Protein AF-A0A943AUV7-F1 (afdb_monomer_lite)

Secondary structure (DSSP, 8-state):
--BTTTTB-SEE----SSEESS-TT---EEEEEE-SS---HHHHHHHHHHHT---SEEE-TT--EEE-S-TTSEES-SSS-SSSSSHHHHEEEEEE-BS-SSS--B-HHHHHHHHHHHHHHHHHTT--S--BTTTEEEGGGTSSS-TTGGGGTTTHHHHHHHHHHHHHHHTTSPPPPPP-PPPPPPPP-PPP-SSPPPBP-S--B-EEEEEEETTS-BPPPEES--SSS-SSBS-TT--EEEEEEEESSSEEEEEEEETTTEEPPPB----TT-HHHH-EE-TTS-EEEEEEEEEPPTTSPP-EEEEEEEESS--SPPPPEETTSSSSSS-SSEEBTTB-EEEEEEEEESSB--

pLDDT: mean 91.79, std 11.75, range [41.22, 98.94]

Radius of gyration: 22.23 Å; chains: 1; bounding box: 57×41×66 Å

Sequence (354 aa):
MADFANVQPDEYKLLGRNFSAGRPFGIKGVTIHHMAGDLNAGQCNGIWGANGCSAHYSVDRNGHIVQHVNDTDRAYACGDGIGTGRGNDTTISIEHANSGSNPWTVHEKAIESGAHLVAALCLYYGLGRPEWCKNVFPHRYWSATACPGELAGSQRDHYMQRAQAWYDAMKGGKAPAPSTAAKPAAAKPSQAASGGFTKASGKRIPVHYSLHLKGGGWLDEVTDFGAGDNGFAGYPCRQHDLLCARVDRGTLKYQVHTIEDGWLDYVSKGDRNDTVNGCAGIAGHTIDGVRMYYVTPGGEEYKQAWYRSQTTARAGWLDTVCDDGSTYGGDDYAGFYGEPLDRLQVCVTDGNPY

Foldseek 3Di:
DADLQQLRFLEEDALVDLWAAFQPLEAQAAEEWEPLAQDDPVVQSVVCVVPSFDAQWEQGLQRHIYGHHDPRIFTRHLVQDPPPSDDRRHHHYYYFHFPDNVQGHGHPSSLLNVLLSRLSCCVVRVNDADAEPRRYYYSCVRPPDCTPGCCQAQCVVVSSVSNRQSNCVSVVDPRDDDDDGGDGDDADPKPPKPDDWDEFPPDFFWKKKEFQFQVHGIDDIATFADDDDPSWHFAALTFTFKMFMATPDFWKWKEFQFLPPGTDDIATQRDPVCRPRGIHGDRNTTTFKMAMFTGDDPPDDDKWKKKWFDFSRDHDTHDIDTHQCPPIPIHRIHGDRPTGTGIMGIIITDIHHD

Structure (mmCIF, N/CA/C/O backbone):
data_AF-A0A943AUV7-F1
#
_entry.id   AF-A0A943AUV7-F1
#
loop_
_atom_site.group_PDB
_atom_site.id
_atom_site.type_symbol
_atom_site.label_atom_id
_atom_site.label_alt_id
_atom_site.label_comp_id
_atom_site.label_asym_id
_atom_site.label_entity_id
_atom_site.label_seq_id
_atom_site.pdbx_PDB_ins_code
_atom_site.Cartn_x
_atom_site.Cartn_y
_atom_site.Cartn_z
_atom_site.occupancy
_atom_site.B_iso_or_equiv
_atom_site.auth_seq_id
_atom_site.auth_comp_id
_atom_site.auth_asym_id
_atom_site.auth_atom_id
_atom_site.pdbx_PDB_model_num
ATOM 1 N N . MET A 1 1 ? -8.140 14.122 27.784 1.00 75.06 1 MET A N 1
ATOM 2 C CA . MET A 1 1 ? -6.874 13.497 27.370 1.00 75.06 1 MET A CA 1
ATOM 3 C C . MET A 1 1 ? -7.155 12.015 27.285 1.00 75.06 1 MET A C 1
ATOM 5 O O . MET A 1 1 ? -7.698 11.493 28.253 1.00 75.06 1 MET A O 1
ATOM 9 N N . ALA A 1 2 ? -6.870 11.398 26.143 1.00 85.44 2 ALA A N 1
ATOM 10 C CA . ALA A 1 2 ? -7.108 9.985 25.901 1.00 85.44 2 ALA A CA 1
ATOM 11 C C . ALA A 1 2 ? -6.433 9.118 26.975 1.00 85.44 2 ALA A C 1
ATOM 13 O O . ALA A 1 2 ? -5.312 9.401 27.407 1.00 85.44 2 ALA A O 1
ATOM 14 N N . ASP A 1 3 ? -7.122 8.059 27.389 1.00 93.88 3 ASP A N 1
ATOM 15 C CA . ASP A 1 3 ? -6.575 7.028 28.265 1.00 93.88 3 ASP A CA 1
ATOM 16 C C . ASP A 1 3 ? -6.211 5.813 27.415 1.00 93.88 3 ASP A C 1
ATOM 18 O O . ASP A 1 3 ? -7.042 4.957 27.109 1.00 93.88 3 ASP A O 1
ATOM 22 N N . PHE A 1 4 ? -4.941 5.748 27.024 1.00 95.38 4 PHE A N 1
ATOM 23 C CA . PHE A 1 4 ? -4.421 4.679 26.179 1.00 95.38 4 PHE A CA 1
ATOM 24 C C . PHE A 1 4 ? -4.406 3.313 26.874 1.00 95.38 4 PHE A C 1
ATOM 26 O O . PHE A 1 4 ? -4.491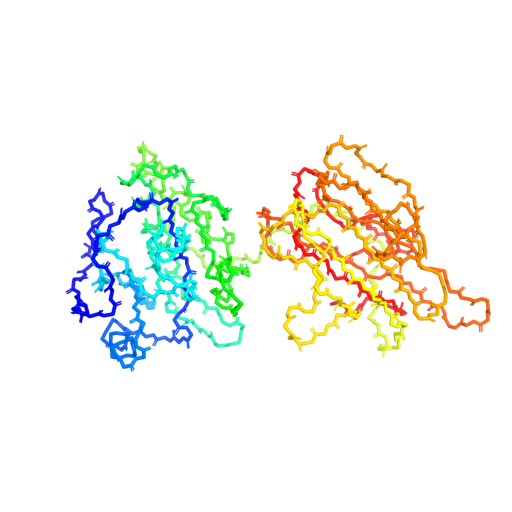 2.298 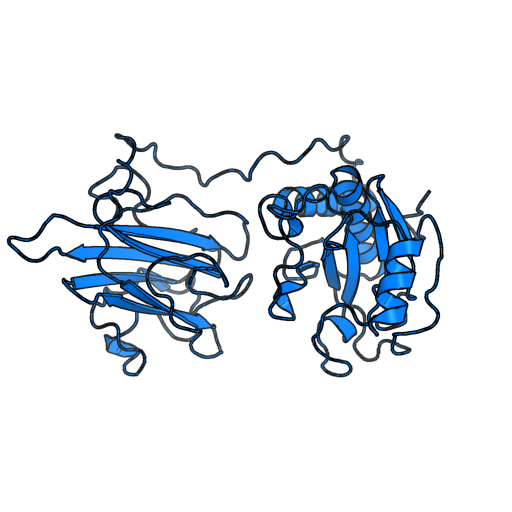26.190 1.00 95.38 4 PHE A O 1
ATOM 33 N N . ALA A 1 5 ? -4.344 3.245 28.209 1.00 91.38 5 ALA A N 1
ATOM 34 C CA . ALA A 1 5 ? -4.354 1.960 28.912 1.00 91.38 5 ALA A CA 1
ATOM 35 C C . ALA A 1 5 ? -5.717 1.257 28.792 1.00 91.38 5 ALA A C 1
ATOM 37 O O . ALA A 1 5 ? -5.777 0.030 28.741 1.00 91.38 5 ALA A O 1
ATOM 38 N N . ASN A 1 6 ? -6.792 2.043 28.697 1.00 93.69 6 ASN A N 1
ATOM 39 C CA . ASN A 1 6 ? -8.170 1.559 28.595 1.00 93.69 6 ASN A CA 1
ATOM 40 C C . ASN A 1 6 ? -8.832 1.891 27.246 1.00 93.69 6 ASN A C 1
ATOM 42 O O . ASN A 1 6 ? -10.052 1.776 27.119 1.00 93.69 6 ASN A O 1
ATOM 46 N N . VAL A 1 7 ? -8.041 2.330 26.258 1.00 96.38 7 VAL A N 1
ATOM 47 C CA . VAL A 1 7 ? -8.489 2.726 24.909 1.00 96.38 7 VAL A CA 1
ATOM 48 C C . VAL A 1 7 ? -9.676 3.706 24.953 1.00 96.38 7 VAL A C 1
ATOM 50 O O . VAL A 1 7 ? -10.650 3.584 24.211 1.00 96.38 7 VAL A O 1
ATOM 53 N N . GLN A 1 8 ? -9.619 4.694 25.849 1.00 97.56 8 GLN A N 1
ATOM 54 C CA . GLN A 1 8 ? -10.624 5.757 25.902 1.00 97.56 8 GLN A CA 1
ATOM 55 C C . GLN A 1 8 ? -10.155 6.946 25.049 1.00 97.56 8 GLN A C 1
ATOM 57 O O . GLN A 1 8 ? -9.033 7.425 25.252 1.00 97.56 8 GLN A O 1
ATOM 62 N N . PRO A 1 9 ? -10.981 7.442 24.109 1.00 98.19 9 PRO A N 1
ATOM 63 C CA . PRO A 1 9 ? -10.673 8.624 23.313 1.00 98.19 9 PRO A CA 1
ATOM 64 C C . PRO A 1 9 ? -10.686 9.890 24.183 1.00 98.19 9 PRO A C 1
ATOM 66 O O . PRO A 1 9 ? -11.111 9.880 25.339 1.00 98.19 9 PRO A O 1
ATOM 69 N N . ASP A 1 10 ? -10.267 11.017 23.613 1.00 98.38 10 ASP A N 1
ATOM 70 C CA . ASP A 1 10 ? -10.462 12.315 24.256 1.00 98.38 10 ASP A CA 1
ATOM 71 C C . ASP A 1 10 ? -11.939 12.731 24.303 1.00 98.38 10 ASP A C 1
ATOM 73 O O . ASP A 1 10 ? -12.365 13.381 25.259 1.00 98.38 10 ASP A O 1
ATOM 77 N N . GLU A 1 11 ? -12.705 12.373 23.271 1.00 98.50 11 GLU A N 1
ATOM 78 C CA . GLU A 1 11 ? -14.137 12.645 23.147 1.00 98.50 11 GLU A CA 1
ATOM 79 C C . GLU A 1 11 ? -14.864 11.422 22.567 1.00 98.50 11 GLU A C 1
ATOM 81 O O . GLU A 1 11 ? -14.385 10.751 21.648 1.00 98.50 11 GLU A O 1
ATOM 86 N N . TYR A 1 12 ? -16.073 11.174 23.065 1.00 98.38 12 TYR A N 1
ATOM 87 C CA . TYR A 1 12 ? -17.045 10.308 22.410 1.00 98.38 12 TYR A CA 1
ATOM 88 C C . TYR A 1 12 ? -18.003 11.159 21.585 1.00 98.38 12 TYR A C 1
ATOM 90 O O . TYR A 1 12 ? -18.742 11.978 22.131 1.00 98.38 12 TYR A O 1
ATOM 98 N N . LYS A 1 13 ? -18.033 10.931 20.273 1.00 98.31 13 LYS A N 1
ATOM 99 C CA . LYS A 1 13 ? -18.941 11.609 19.346 1.00 98.31 13 LYS A CA 1
ATOM 100 C C . LYS A 1 13 ? -19.601 10.592 18.425 1.00 98.31 13 LYS A C 1
ATOM 102 O O . LYS A 1 13 ? -19.450 10.641 17.208 1.00 98.31 13 LYS A O 1
ATOM 107 N N . LEU A 1 14 ? -20.313 9.641 19.026 1.00 98.25 14 LEU A N 1
ATOM 108 C CA . LEU A 1 14 ? -20.892 8.513 18.301 1.00 98.25 14 LEU A CA 1
ATOM 109 C C . LEU A 1 14 ? -21.814 8.982 17.166 1.00 98.25 14 LEU A C 1
ATOM 111 O O . LEU A 1 14 ? -22.736 9.769 17.383 1.00 98.25 14 LEU A O 1
ATOM 115 N N . LEU A 1 15 ? -21.577 8.469 15.957 1.00 97.31 15 LEU A N 1
ATOM 116 C CA . LEU A 1 15 ? -22.329 8.823 14.751 1.00 97.31 15 LEU A CA 1
ATOM 117 C C . LEU A 1 15 ? -23.778 8.310 14.806 1.00 97.31 15 LEU A C 1
ATOM 119 O O . LEU A 1 15 ? -24.667 8.897 14.190 1.00 97.31 15 LEU A O 1
ATOM 123 N N . GLY A 1 16 ? -24.017 7.202 15.517 1.00 97.00 16 GLY A N 1
ATOM 124 C CA . GLY A 1 16 ? -25.342 6.597 15.706 1.00 97.00 16 GLY A CA 1
ATOM 125 C C . GLY A 1 16 ? -25.947 5.939 14.456 1.00 97.00 16 GLY A C 1
ATOM 126 O O . GLY A 1 16 ? -27.085 5.483 14.498 1.00 97.00 16 GLY A O 1
ATOM 127 N N . ARG A 1 17 ? -25.205 5.880 13.344 1.00 97.56 17 ARG A N 1
ATOM 128 C CA . ARG A 1 17 ? -25.602 5.280 12.057 1.00 97.56 17 ARG A CA 1
ATOM 129 C C . ARG A 1 17 ? -24.372 4.859 11.251 1.00 97.56 17 ARG A C 1
ATOM 131 O O . ARG A 1 17 ? -23.250 5.161 11.645 1.00 97.56 17 ARG A O 1
ATOM 138 N N . ASN A 1 18 ? -24.599 4.223 10.100 1.00 97.88 18 ASN A N 1
ATOM 139 C CA . ASN A 1 18 ? -23.563 3.785 9.155 1.00 97.88 18 ASN A CA 1
ATOM 140 C C . ASN A 1 18 ? -22.554 2.808 9.774 1.00 97.88 18 ASN A C 1
ATOM 142 O O . ASN A 1 18 ? -21.353 2.921 9.561 1.00 97.88 18 ASN A O 1
ATOM 146 N N . PHE A 1 19 ? -23.048 1.852 10.555 1.00 98.50 19 PHE A N 1
ATOM 147 C CA . PHE A 1 19 ? -22.272 0.736 11.085 1.00 98.50 19 PHE A CA 1
ATOM 148 C C . PHE A 1 19 ? -23.150 -0.517 11.132 1.00 98.50 19 PHE A C 1
ATOM 150 O O . PHE A 1 19 ? -24.381 -0.429 11.113 1.00 98.50 19 PHE A O 1
ATOM 157 N N . SER A 1 20 ? -22.515 -1.683 11.208 1.00 98.44 20 SER A N 1
ATOM 158 C CA . SER A 1 20 ? -23.179 -2.957 11.484 1.00 98.44 20 SER A CA 1
ATOM 159 C C . SER A 1 20 ? -22.860 -3.402 12.903 1.00 98.44 20 SER A C 1
ATOM 161 O O . SER A 1 20 ? -21.690 -3.469 13.275 1.00 98.44 20 SER A O 1
ATOM 163 N N . ALA A 1 21 ? -23.890 -3.730 13.683 1.00 98.12 21 ALA A N 1
ATOM 164 C CA . ALA A 1 21 ? -23.708 -4.131 15.072 1.00 98.12 21 ALA A CA 1
ATOM 165 C C . ALA A 1 21 ? -22.921 -5.450 15.196 1.00 98.12 21 ALA A C 1
ATOM 167 O O . ALA A 1 21 ? -23.115 -6.386 14.405 1.00 98.12 21 ALA A O 1
ATOM 168 N N . GLY A 1 22 ? -22.057 -5.520 16.209 1.00 97.50 22 GLY A N 1
ATOM 169 C CA . GLY A 1 22 ? -21.296 -6.714 16.573 1.00 97.50 22 GLY A CA 1
ATOM 170 C C . GLY A 1 22 ? -20.121 -7.054 15.646 1.00 97.50 22 GLY A C 1
ATOM 171 O O . GLY A 1 22 ? -20.030 -6.603 14.501 1.00 97.50 22 GLY A O 1
ATOM 172 N N . ARG A 1 23 ? -19.240 -7.939 16.134 1.00 96.38 23 ARG A N 1
ATOM 173 C CA . ARG A 1 23 ? -18.045 -8.438 15.429 1.00 96.38 23 ARG A CA 1
ATOM 174 C C . ARG A 1 23 ? -18.002 -9.965 15.333 1.00 96.38 23 ARG A C 1
ATOM 176 O O . ARG A 1 23 ? -17.234 -10.601 16.053 1.00 96.38 23 ARG A O 1
ATOM 183 N N . PRO A 1 24 ? -18.762 -10.576 14.409 1.00 95.94 24 PRO A N 1
ATOM 184 C CA . PRO A 1 24 ? -18.755 -12.031 14.235 1.00 95.94 24 PRO A CA 1
ATOM 185 C C . PRO A 1 24 ? -17.389 -12.597 13.805 1.00 95.94 24 PRO A C 1
ATOM 187 O O . PRO A 1 24 ? -17.137 -13.782 13.990 1.00 95.94 24 PRO A O 1
ATOM 190 N N . PHE A 1 25 ? -16.491 -11.761 13.269 1.00 96.50 25 PHE A N 1
ATOM 191 C CA . PHE A 1 25 ? -15.145 -12.159 12.839 1.00 96.50 25 PHE A CA 1
ATOM 192 C C . PHE A 1 25 ? -14.031 -11.757 13.822 1.00 96.50 25 PHE A C 1
ATOM 194 O O . PHE A 1 25 ? -12.862 -12.045 13.555 1.00 96.50 25 PHE A O 1
ATOM 201 N N . GLY A 1 26 ? -14.379 -11.113 14.945 1.00 97.50 26 GLY A N 1
ATOM 202 C CA . GLY A 1 26 ? -13.426 -10.567 15.918 1.00 97.50 26 GLY A CA 1
ATOM 203 C C . GLY A 1 26 ? -12.612 -9.372 15.401 1.00 97.50 26 GLY A C 1
ATOM 204 O O . GLY A 1 26 ? -12.712 -8.982 14.240 1.00 97.50 26 GLY A O 1
ATOM 205 N N . ILE A 1 27 ? -11.796 -8.782 16.279 1.00 98.50 27 ILE A N 1
ATOM 206 C CA . ILE A 1 27 ? -10.809 -7.753 15.917 1.00 98.50 27 ILE A CA 1
ATOM 207 C C . ILE A 1 27 ? -9.475 -8.457 15.667 1.00 98.50 27 ILE A C 1
ATOM 209 O O . ILE A 1 27 ? -8.987 -9.189 16.522 1.00 98.50 27 ILE A O 1
ATOM 213 N N . LYS A 1 28 ? -8.897 -8.249 14.485 1.00 98.25 28 LYS A N 1
ATOM 214 C CA . LYS A 1 28 ? -7.634 -8.854 14.032 1.00 98.25 28 LYS A CA 1
ATOM 215 C C . LYS A 1 28 ? -6.566 -7.819 13.680 1.00 98.25 28 LYS A C 1
ATOM 217 O O . LYS A 1 28 ? -5.436 -8.191 13.383 1.00 98.25 28 LYS A O 1
ATOM 222 N N . GLY A 1 29 ? -6.911 -6.534 13.676 1.00 98.56 29 GLY A N 1
ATOM 223 C CA . GLY A 1 29 ? -5.989 -5.481 13.276 1.00 98.56 29 GLY A CA 1
ATOM 224 C C . GLY A 1 29 ? -6.588 -4.084 13.338 1.00 98.56 29 GLY A C 1
ATOM 225 O O . GLY A 1 29 ? -7.735 -3.883 13.741 1.00 98.56 29 GLY A O 1
ATOM 226 N N . VAL A 1 30 ? -5.801 -3.124 12.873 1.00 98.94 30 VAL A N 1
ATOM 227 C CA . VAL A 1 30 ? -6.181 -1.721 12.722 1.00 98.94 30 VAL A CA 1
ATOM 228 C C . VAL A 1 30 ? -5.990 -1.318 11.261 1.00 98.94 30 VAL A C 1
ATOM 230 O O . VAL A 1 30 ? -4.961 -1.642 10.673 1.00 98.94 30 VAL A O 1
ATOM 233 N N . THR A 1 31 ? -6.956 -0.619 10.667 1.00 98.88 31 THR A N 1
ATOM 234 C CA . THR A 1 31 ? -6.811 -0.007 9.342 1.00 98.88 31 THR A CA 1
ATOM 235 C C . THR A 1 31 ? -6.545 1.488 9.483 1.00 98.88 31 THR A C 1
ATOM 237 O O . THR A 1 31 ? -7.272 2.209 10.168 1.00 98.88 31 THR A O 1
ATOM 240 N N . ILE A 1 32 ? -5.484 1.949 8.826 1.00 98.69 32 ILE A N 1
ATOM 241 C CA . ILE A 1 32 ? -5.037 3.338 8.822 1.00 98.69 32 ILE A CA 1
ATOM 242 C C . ILE A 1 32 ? -5.595 4.047 7.596 1.00 98.69 32 ILE A C 1
ATOM 244 O O . ILE A 1 32 ? -5.409 3.590 6.462 1.00 98.69 32 ILE A O 1
ATOM 248 N N . HIS A 1 33 ? -6.232 5.187 7.849 1.00 98.81 33 HIS A N 1
ATOM 249 C CA . HIS A 1 33 ? -6.811 6.077 6.857 1.00 98.81 33 HIS A CA 1
ATOM 250 C C . HIS A 1 33 ? -6.267 7.504 7.016 1.00 98.81 33 HIS A C 1
ATOM 252 O O . HIS A 1 33 ? -5.875 7.923 8.111 1.00 98.81 33 HIS A O 1
ATOM 258 N N . HIS A 1 34 ? -6.255 8.253 5.914 1.00 97.94 34 HIS A N 1
ATOM 259 C CA . HIS A 1 34 ? -6.177 9.713 5.942 1.00 97.94 34 HIS A CA 1
ATOM 260 C C . HIS A 1 34 ? -7.554 10.293 5.606 1.00 97.94 34 HIS A C 1
ATOM 262 O O . HIS A 1 34 ? -8.294 9.707 4.822 1.00 97.94 34 HIS A O 1
ATOM 268 N N . MET A 1 35 ? -7.865 11.476 6.125 1.00 97.00 35 MET A N 1
ATOM 269 C CA . MET A 1 35 ? -9.190 12.080 5.949 1.00 97.00 35 MET A CA 1
ATOM 270 C C . MET A 1 35 ? -9.429 12.681 4.551 1.00 97.00 35 MET A C 1
ATOM 272 O O . MET A 1 35 ? -10.506 13.219 4.299 1.00 97.00 35 MET A O 1
ATOM 276 N N . ALA A 1 36 ? -8.423 12.666 3.667 1.00 95.62 36 ALA A N 1
ATOM 277 C CA . ALA A 1 36 ? -8.377 13.455 2.431 1.00 95.62 36 ALA A CA 1
ATOM 278 C C . ALA A 1 36 ? -8.651 14.958 2.669 1.00 95.62 36 ALA A C 1
ATOM 280 O O . ALA A 1 36 ? -9.233 15.656 1.838 1.00 95.62 36 ALA A O 1
ATOM 281 N N . GLY A 1 37 ? -8.218 15.465 3.825 1.00 96.62 37 GLY A N 1
ATOM 282 C CA . GLY A 1 37 ? -8.475 16.822 4.293 1.00 96.62 37 GLY A CA 1
ATOM 283 C C . GLY A 1 37 ? -8.028 17.031 5.738 1.00 96.62 37 GLY A C 1
ATOM 284 O O . GLY A 1 37 ? -7.615 16.099 6.423 1.00 96.62 37 GLY A O 1
ATOM 285 N N . ASP A 1 38 ? -8.105 18.273 6.201 1.00 98.12 38 ASP A N 1
ATOM 286 C CA . ASP A 1 38 ? -7.819 18.658 7.583 1.00 98.12 38 ASP A CA 1
ATOM 287 C C . ASP A 1 38 ? -9.140 18.900 8.319 1.00 98.12 38 ASP A C 1
ATOM 289 O O . ASP A 1 38 ? -9.701 19.998 8.275 1.00 98.12 38 ASP A O 1
ATOM 293 N N . LEU A 1 39 ? -9.694 17.833 8.897 1.00 97.94 39 LEU A N 1
ATOM 294 C CA . LEU A 1 39 ? -11.043 17.819 9.452 1.00 97.94 39 LEU A CA 1
ATOM 295 C C . LEU A 1 39 ? -11.024 17.586 10.963 1.00 97.94 39 LEU A C 1
ATOM 297 O O . LEU A 1 39 ? -10.198 16.844 11.494 1.00 97.94 39 LEU A O 1
ATOM 301 N N . ASN A 1 40 ? -11.992 18.187 11.651 1.00 97.00 40 ASN A N 1
ATOM 302 C CA . ASN A 1 40 ? -12.337 17.816 13.020 1.00 97.00 40 ASN A CA 1
ATOM 303 C C . ASN A 1 40 ? -13.451 16.755 13.057 1.00 97.00 40 ASN A C 1
ATOM 305 O O . ASN A 1 40 ? -14.138 16.491 12.069 1.00 97.00 40 ASN A O 1
ATOM 309 N N . ALA A 1 41 ? -13.689 16.201 14.246 1.00 97.75 41 ALA A N 1
ATOM 310 C CA . ALA A 1 41 ? -14.680 15.155 14.488 1.00 97.75 41 ALA A CA 1
ATOM 311 C C . ALA A 1 41 ? -16.110 15.493 14.022 1.00 97.75 41 ALA A C 1
ATOM 313 O O . ALA A 1 41 ? -16.822 14.626 13.517 1.00 97.75 41 ALA A O 1
ATOM 314 N N . GLY A 1 42 ? -16.550 16.747 14.177 1.00 98.38 42 GLY A N 1
ATOM 315 C CA . GLY A 1 42 ? -17.877 17.176 13.728 1.00 98.38 42 GLY A CA 1
ATOM 316 C C . GLY A 1 42 ? -18.006 17.165 12.205 1.00 98.38 42 GLY A C 1
ATOM 317 O O . GLY A 1 42 ? -19.017 16.705 11.675 1.00 98.38 42 GLY A O 1
ATOM 318 N N . GLN A 1 43 ? -16.965 17.618 11.502 1.00 98.50 43 GLN A N 1
ATOM 319 C CA . GLN A 1 43 ? -16.908 17.584 10.040 1.00 98.50 43 GLN A CA 1
ATOM 320 C C . GLN A 1 43 ? -16.872 16.144 9.517 1.00 98.50 43 GLN A C 1
ATOM 322 O O . GLN A 1 43 ? -17.631 15.823 8.601 1.00 98.50 43 GLN A O 1
ATOM 327 N N . CYS A 1 44 ? -16.076 15.268 10.142 1.00 98.38 44 CYS A N 1
ATOM 328 C CA . CYS A 1 44 ? -16.049 13.841 9.818 1.00 98.38 44 CYS A CA 1
ATOM 329 C C . CYS A 1 44 ? -17.446 13.211 9.928 1.00 98.38 44 CYS A C 1
ATOM 331 O O . CYS A 1 44 ? -17.942 12.652 8.953 1.00 98.38 44 CYS A O 1
ATOM 333 N N . ASN A 1 45 ? -18.139 13.387 11.060 1.00 98.50 45 ASN A N 1
ATOM 334 C CA . ASN A 1 45 ? -19.493 12.851 11.242 1.00 98.50 45 ASN A CA 1
ATOM 335 C C . ASN A 1 45 ? -20.516 13.402 10.243 1.00 98.50 45 ASN A C 1
ATOM 337 O O . ASN A 1 45 ? -21.400 12.663 9.803 1.00 98.50 45 ASN A O 1
ATOM 341 N N . GLY A 1 46 ? -20.407 14.679 9.869 1.00 98.44 46 GLY A N 1
ATOM 342 C CA . GLY A 1 46 ? -21.250 15.273 8.833 1.00 98.44 46 GLY A CA 1
ATOM 343 C C . GLY A 1 46 ? -21.071 14.583 7.478 1.00 98.44 46 GLY A C 1
ATOM 344 O O . GLY A 1 46 ? -22.052 14.156 6.868 1.00 98.44 46 GLY A O 1
ATOM 345 N N . ILE A 1 47 ? -19.819 14.418 7.039 1.00 98.12 47 ILE A N 1
ATOM 346 C CA . ILE A 1 47 ? -19.474 13.784 5.758 1.00 98.12 47 ILE A CA 1
ATOM 347 C C . ILE A 1 47 ? -19.859 12.303 5.765 1.00 98.12 47 ILE A C 1
ATOM 349 O O . ILE A 1 47 ? -20.554 11.839 4.861 1.00 98.12 47 ILE A O 1
ATOM 353 N N . TRP A 1 48 ? -19.456 11.557 6.790 1.00 98.38 48 TRP A N 1
ATOM 354 C CA . TRP A 1 48 ? -19.755 10.132 6.919 1.00 98.38 48 TRP A CA 1
ATOM 355 C C . TRP A 1 48 ? -21.252 9.867 6.980 1.00 98.38 48 TRP A C 1
ATOM 357 O O . TRP A 1 48 ? -21.760 9.034 6.230 1.00 98.38 48 TRP A O 1
ATOM 367 N N . GLY A 1 49 ? -21.976 10.644 7.790 1.00 98.00 49 GLY A N 1
ATOM 368 C CA . GLY A 1 49 ? -23.427 10.576 7.898 1.00 98.00 49 GLY A CA 1
ATOM 369 C C . GLY A 1 49 ? -24.149 10.760 6.562 1.00 98.00 49 GLY A C 1
ATOM 370 O O . GLY A 1 49 ? -25.147 10.081 6.330 1.00 98.00 49 GLY A O 1
ATOM 371 N N . ALA A 1 50 ? -23.642 11.637 5.690 1.00 97.75 50 ALA A N 1
ATOM 372 C CA . ALA A 1 50 ? -24.228 11.922 4.380 1.00 97.75 50 ALA A CA 1
ATOM 373 C C . ALA A 1 50 ? -23.878 10.887 3.294 1.00 97.75 50 ALA A C 1
ATOM 375 O O . ALA A 1 50 ? -24.649 10.724 2.354 1.00 97.75 50 ALA A O 1
ATOM 376 N N . ASN A 1 51 ? -22.745 10.189 3.417 1.00 96.75 51 ASN A N 1
ATOM 377 C CA . ASN A 1 51 ? -22.216 9.313 2.362 1.00 96.75 51 ASN A CA 1
ATOM 378 C C . ASN A 1 51 ? -22.352 7.811 2.660 1.00 96.75 51 ASN A C 1
ATOM 380 O O . ASN A 1 51 ? -21.872 6.990 1.887 1.00 96.75 51 ASN A O 1
ATOM 384 N N . GLY A 1 52 ? -22.992 7.434 3.771 1.00 97.19 52 GLY A N 1
ATOM 385 C CA . GLY A 1 52 ? -23.133 6.022 4.148 1.00 97.19 52 GLY A CA 1
ATOM 386 C C . GLY A 1 52 ? -21.823 5.375 4.610 1.00 97.19 52 GLY A C 1
ATOM 387 O O . GLY A 1 52 ? -21.718 4.153 4.612 1.00 97.19 52 GLY A O 1
ATOM 388 N N . CYS A 1 53 ? -20.840 6.180 5.018 1.00 97.50 53 CYS A N 1
ATOM 389 C CA . CYS A 1 53 ? -19.546 5.724 5.529 1.00 97.50 53 CYS A CA 1
ATOM 390 C C . CYS A 1 53 ? -19.446 5.964 7.040 1.00 97.50 53 CYS A C 1
ATOM 392 O O . CYS A 1 53 ? -20.304 6.631 7.626 1.00 97.50 53 CYS A O 1
ATOM 394 N N . SER A 1 54 ? -18.393 5.441 7.665 1.00 98.69 54 SER A N 1
ATOM 395 C CA . SER A 1 54 ? -17.985 5.755 9.041 1.00 98.69 54 SER A CA 1
ATOM 396 C C . SER A 1 54 ? -16.560 5.262 9.307 1.00 98.69 54 SER A C 1
ATOM 398 O O . SER A 1 54 ? -16.031 4.461 8.542 1.00 98.69 54 SER A O 1
ATOM 400 N N . ALA A 1 55 ? -15.959 5.690 10.416 1.00 98.75 55 ALA A N 1
ATOM 401 C CA . ALA A 1 55 ? -14.750 5.097 10.986 1.00 98.75 55 ALA A CA 1
ATOM 402 C C . ALA A 1 55 ? -14.917 4.942 12.503 1.00 98.75 55 ALA A C 1
ATOM 404 O O . ALA A 1 55 ? -15.839 5.507 13.092 1.00 98.75 55 ALA A O 1
ATOM 405 N N . HIS A 1 56 ? -14.033 4.179 13.145 1.00 98.88 56 HIS A N 1
ATOM 406 C CA . HIS A 1 56 ? -14.092 4.001 14.597 1.00 98.88 56 HIS A CA 1
ATOM 407 C C . HIS A 1 56 ? -13.531 5.231 15.299 1.00 98.88 56 HIS A C 1
ATOM 409 O O . HIS A 1 56 ? -14.178 5.769 16.193 1.00 98.88 56 HIS A O 1
ATOM 415 N N . TYR A 1 57 ? -12.385 5.729 14.829 1.00 98.94 57 TYR A N 1
ATOM 416 C CA . TYR A 1 57 ? -11.702 6.878 15.411 1.00 98.94 57 TYR A CA 1
ATOM 417 C C . TYR A 1 57 ? -11.305 7.914 14.360 1.00 98.94 57 TYR A C 1
ATOM 419 O O . TYR A 1 57 ? -11.007 7.577 13.214 1.00 98.94 57 TYR A O 1
ATOM 427 N N . SER A 1 58 ? -11.233 9.176 14.778 1.00 98.88 58 SER A N 1
ATOM 428 C CA . SER A 1 58 ? -10.572 10.259 14.045 1.00 98.88 58 SER A CA 1
ATOM 429 C C . SER A 1 58 ? -9.490 10.903 14.905 1.00 98.88 58 SER A C 1
ATOM 431 O O . SER A 1 58 ? -9.717 11.101 16.098 1.00 98.88 58 SER A O 1
ATOM 433 N N . VAL A 1 59 ? -8.383 11.313 14.291 1.00 98.81 59 VAL A N 1
ATOM 434 C CA . VAL A 1 59 ? -7.304 12.075 14.923 1.00 98.81 59 VAL A CA 1
ATOM 435 C C . VAL A 1 59 ? -7.120 13.396 14.185 1.00 98.81 59 VAL A C 1
ATOM 437 O O . VAL A 1 59 ? -6.714 13.413 13.019 1.00 98.81 59 VAL A O 1
ATOM 440 N N . ASP A 1 60 ? -7.437 14.504 14.853 1.00 98.62 60 ASP A N 1
ATOM 441 C CA . ASP A 1 60 ? -7.327 15.834 14.251 1.00 98.62 60 ASP A CA 1
ATOM 442 C C . ASP A 1 60 ? -5.866 16.321 14.158 1.00 98.62 60 ASP A C 1
ATOM 444 O O . ASP A 1 60 ? -4.926 15.690 14.654 1.00 98.62 60 ASP A O 1
ATOM 448 N N . ARG A 1 61 ? -5.655 17.496 13.554 1.00 97.94 61 ARG A N 1
ATOM 449 C CA . ARG A 1 61 ? -4.319 18.094 13.386 1.00 97.94 61 ARG A CA 1
ATOM 450 C C . ARG A 1 61 ? -3.542 18.357 14.673 1.00 97.94 61 ARG A C 1
ATOM 452 O O . ARG A 1 61 ? -2.326 18.550 14.625 1.00 97.94 61 ARG A O 1
ATOM 459 N N . ASN A 1 62 ? -4.233 18.421 15.806 1.00 97.62 62 ASN A N 1
ATOM 460 C CA . ASN A 1 62 ? -3.654 18.640 17.122 1.00 97.62 62 ASN A CA 1
ATOM 461 C C . ASN A 1 62 ? -3.399 17.332 17.874 1.00 97.62 62 ASN A C 1
ATOM 463 O O . ASN A 1 62 ? -2.816 17.387 18.955 1.00 97.62 62 ASN A O 1
ATOM 467 N N . GLY A 1 63 ? -3.770 16.186 17.296 1.00 97.75 63 GLY A N 1
ATOM 468 C CA . GLY A 1 63 ? -3.676 14.883 17.942 1.00 97.75 63 GLY A CA 1
ATOM 469 C C . GLY A 1 63 ? -4.898 14.526 18.786 1.00 97.75 63 GLY A C 1
ATOM 470 O O . GLY A 1 63 ? -4.828 13.578 19.557 1.00 97.75 63 GLY A O 1
ATOM 471 N N . HIS A 1 64 ? -6.004 15.267 18.674 1.00 98.56 64 HIS A N 1
ATOM 472 C CA . HIS A 1 64 ? -7.215 14.992 19.442 1.00 98.56 64 HIS A CA 1
ATOM 473 C C . HIS A 1 64 ? -7.936 13.762 18.885 1.00 98.56 64 HIS A C 1
ATOM 475 O O . HIS A 1 64 ? -8.309 13.741 17.708 1.00 98.56 64 HIS A O 1
ATOM 481 N N . ILE A 1 65 ? -8.119 12.744 19.727 1.00 98.88 65 ILE A N 1
ATOM 482 C CA . ILE A 1 65 ? -8.695 11.450 19.358 1.00 98.88 65 ILE A CA 1
ATOM 483 C C . ILE A 1 65 ? -10.181 11.437 19.706 1.00 98.88 65 ILE A C 1
ATOM 485 O O . ILE A 1 65 ? -10.553 11.590 20.867 1.00 98.88 65 ILE A O 1
ATOM 489 N N . VAL A 1 66 ? -11.036 11.169 18.722 1.00 98.88 66 VAL A N 1
ATOM 490 C CA . VAL A 1 66 ? -12.490 11.067 18.922 1.00 98.88 66 VAL A CA 1
ATOM 491 C C . VAL A 1 66 ? -13.004 9.730 18.412 1.00 98.88 66 VAL A C 1
ATOM 493 O O . VAL A 1 66 ? -12.643 9.335 17.304 1.00 98.88 66 VAL A O 1
ATOM 496 N N . GLN A 1 67 ? -13.849 9.052 19.194 1.00 98.88 67 GLN A N 1
ATOM 497 C CA . GLN A 1 67 ? -14.515 7.810 18.782 1.00 98.88 67 GLN A CA 1
ATOM 498 C C . GLN A 1 67 ? -15.921 8.084 18.232 1.00 98.88 67 GLN A C 1
ATOM 500 O O . GLN A 1 67 ? -16.703 8.826 18.832 1.00 98.88 67 GLN A O 1
ATOM 505 N N . HIS A 1 68 ? -16.248 7.449 17.105 1.00 98.81 68 HIS A N 1
ATOM 506 C CA . HIS A 1 68 ? -17.482 7.668 16.335 1.00 98.81 68 HIS A CA 1
ATOM 507 C C . HIS A 1 68 ? -18.323 6.404 16.154 1.00 98.81 68 HIS A C 1
ATOM 509 O O . HIS A 1 68 ? -19.546 6.485 16.039 1.00 98.81 68 HIS A O 1
ATOM 515 N N . VAL A 1 69 ? -17.685 5.237 16.156 1.00 98.81 69 VAL A N 1
ATOM 516 C CA . VAL A 1 69 ? -18.330 3.919 16.163 1.00 98.81 69 VAL A CA 1
ATOM 517 C C . VAL A 1 69 ? -17.681 3.109 17.277 1.00 98.81 69 VAL A C 1
ATOM 519 O O . VAL A 1 69 ? -16.463 3.171 17.442 1.00 98.81 69 VAL A O 1
ATOM 522 N N . ASN A 1 70 ? -18.486 2.376 18.049 1.00 98.56 70 ASN A N 1
ATOM 523 C CA . ASN A 1 70 ? -17.955 1.535 19.118 1.00 98.56 70 ASN A CA 1
ATOM 524 C C . ASN A 1 70 ? -17.043 0.459 18.534 1.00 98.56 70 ASN A C 1
ATOM 526 O O . ASN A 1 70 ? -17.352 -0.136 17.502 1.00 98.56 70 ASN A O 1
ATOM 530 N N . ASP A 1 71 ? -15.980 0.122 19.253 1.00 98.50 71 ASP A N 1
ATOM 531 C CA . ASP A 1 71 ? -15.081 -0.959 18.852 1.00 98.50 71 ASP A CA 1
ATOM 532 C C . ASP A 1 71 ? -15.781 -2.315 18.755 1.00 98.50 71 ASP A C 1
ATOM 534 O O . ASP A 1 71 ? -15.311 -3.194 18.045 1.00 98.50 71 ASP A O 1
ATOM 538 N N . THR A 1 72 ? -16.911 -2.509 19.438 1.00 97.69 72 THR A N 1
ATOM 539 C CA . THR A 1 72 ? -17.710 -3.741 19.363 1.00 97.69 72 THR A CA 1
ATOM 540 C C . THR A 1 72 ? -18.499 -3.882 18.065 1.00 97.69 72 THR A C 1
ATOM 542 O O . THR A 1 72 ? -19.033 -4.958 17.799 1.00 97.69 72 THR A O 1
ATOM 545 N N . ASP A 1 73 ? -18.569 -2.822 17.264 1.00 98.62 73 ASP A N 1
ATOM 546 C CA . ASP A 1 73 ? -19.320 -2.749 16.020 1.00 98.62 73 ASP A CA 1
ATOM 547 C C . ASP A 1 73 ? -18.374 -2.645 14.815 1.00 98.62 73 ASP A C 1
ATOM 549 O O . ASP A 1 73 ? -17.162 -2.471 14.955 1.00 98.62 73 ASP A O 1
ATOM 553 N N . ARG A 1 74 ? -18.922 -2.799 13.609 1.00 98.44 74 ARG A N 1
ATOM 554 C CA . ARG A 1 74 ? -18.182 -2.719 12.343 1.00 98.44 74 ARG A CA 1
ATOM 555 C C . ARG A 1 74 ? -18.506 -1.415 11.624 1.00 98.44 74 ARG A C 1
ATOM 557 O O . ARG A 1 74 ? -19.611 -1.264 11.094 1.00 98.44 74 ARG A O 1
ATOM 564 N N . ALA A 1 75 ? -17.550 -0.488 11.604 1.00 98.62 75 ALA A N 1
ATOM 565 C CA . ALA A 1 75 ? -17.614 0.725 10.785 1.00 98.62 75 ALA A CA 1
ATOM 566 C C . ALA A 1 75 ? -17.523 0.420 9.275 1.00 98.62 75 ALA A C 1
ATOM 568 O O . ALA A 1 75 ? -17.023 -0.627 8.863 1.00 98.62 75 ALA A O 1
ATOM 569 N N . TYR A 1 76 ? -17.991 1.354 8.445 1.00 98.56 76 TYR A N 1
ATOM 570 C CA . TYR A 1 76 ? -18.013 1.264 6.980 1.00 98.56 76 TYR A CA 1
ATOM 571 C C . TYR A 1 76 ? -16.898 2.135 6.388 1.00 98.56 76 TYR A C 1
ATOM 573 O O . TYR A 1 76 ? -17.160 3.187 5.803 1.00 98.56 76 TYR A O 1
ATOM 581 N N . ALA A 1 77 ? -15.651 1.705 6.583 1.00 98.19 77 ALA A N 1
ATOM 582 C CA . ALA A 1 77 ? -14.452 2.501 6.303 1.00 98.19 77 ALA A CA 1
ATOM 583 C C . ALA A 1 77 ? -13.612 1.956 5.136 1.00 98.19 77 ALA A C 1
ATOM 585 O O . ALA A 1 77 ? -12.997 2.714 4.393 1.00 98.19 77 ALA A O 1
ATOM 586 N N . CYS A 1 78 ? -13.565 0.633 4.967 1.00 98.06 78 CYS A N 1
ATOM 587 C CA . CYS A 1 78 ? -12.590 -0.047 4.113 1.00 98.06 78 CYS A CA 1
ATOM 588 C C . CYS A 1 78 ? -13.056 -0.253 2.665 1.00 98.06 78 CYS A C 1
ATOM 590 O O . CYS A 1 78 ? -12.251 -0.645 1.827 1.00 98.06 78 CYS A O 1
ATOM 592 N N . GLY A 1 79 ? -14.326 0.021 2.344 1.00 96.38 79 GLY A N 1
ATOM 593 C CA . GLY A 1 79 ? -14.852 -0.121 0.978 1.00 96.38 79 GLY A CA 1
ATOM 594 C C . GLY A 1 79 ? -14.875 -1.562 0.442 1.00 96.38 79 GLY A C 1
ATOM 595 O O . GLY A 1 79 ? -14.930 -1.760 -0.766 1.00 96.38 79 GLY A O 1
ATOM 596 N N . ASP A 1 80 ? -14.828 -2.567 1.320 1.00 96.19 80 ASP A N 1
ATOM 597 C CA . ASP A 1 80 ? -14.681 -3.990 0.979 1.00 96.19 80 ASP A CA 1
ATOM 598 C C . ASP A 1 80 ? -15.879 -4.865 1.402 1.00 96.19 80 ASP A C 1
ATOM 600 O O . ASP A 1 80 ? -15.775 -6.092 1.492 1.00 96.19 80 ASP A O 1
ATOM 604 N N . GLY A 1 81 ? -17.034 -4.230 1.624 1.00 95.81 81 GLY A N 1
ATOM 605 C CA . GLY A 1 81 ? -18.287 -4.882 2.014 1.00 95.81 81 GLY A CA 1
ATOM 606 C C . GLY A 1 81 ? -18.388 -5.204 3.510 1.00 95.81 81 GLY A C 1
ATOM 607 O O . GLY A 1 81 ? -17.535 -4.820 4.305 1.00 95.81 81 GLY A O 1
ATOM 608 N N . ILE A 1 82 ? -19.473 -5.882 3.895 1.00 96.50 82 ILE A N 1
ATOM 609 C CA . ILE A 1 82 ? -19.742 -6.380 5.256 1.00 96.50 82 ILE A CA 1
ATOM 610 C C . ILE A 1 82 ? -20.068 -7.869 5.164 1.00 96.50 82 ILE A C 1
ATOM 612 O O . ILE A 1 82 ? -20.768 -8.287 4.244 1.00 96.50 82 ILE A O 1
ATOM 616 N N . GLY A 1 83 ? -19.590 -8.670 6.118 1.00 95.69 83 GLY A N 1
ATOM 617 C CA . GLY A 1 83 ? -19.753 -10.126 6.093 1.00 95.69 83 GLY A CA 1
ATOM 618 C C . GLY A 1 83 ? -18.733 -10.855 5.213 1.00 95.69 83 GLY A C 1
ATOM 619 O O . GLY A 1 83 ? -18.892 -12.047 4.967 1.00 95.69 83 GLY A O 1
ATOM 620 N N . THR A 1 84 ? -17.696 -10.163 4.741 1.00 95.94 84 THR A N 1
ATOM 621 C CA . THR A 1 84 ? -16.628 -10.714 3.897 1.00 95.94 84 THR A CA 1
ATOM 622 C C . THR A 1 84 ? -15.459 -11.263 4.716 1.00 95.94 84 THR A C 1
ATOM 624 O O . THR A 1 84 ? -14.603 -11.960 4.174 1.00 95.94 84 THR A O 1
ATOM 627 N N . GLY A 1 85 ? -15.400 -10.949 6.016 1.00 95.94 85 GLY A N 1
ATOM 628 C CA . GLY A 1 85 ? -14.279 -11.293 6.890 1.00 95.94 85 GLY A CA 1
ATOM 629 C C . GLY A 1 85 ? -13.013 -10.475 6.609 1.00 95.94 85 GLY A C 1
ATOM 630 O O . GLY A 1 85 ? -11.923 -10.913 6.982 1.00 95.94 85 GLY A O 1
ATOM 631 N N . ARG A 1 86 ? -13.147 -9.322 5.933 1.00 96.94 86 ARG A N 1
ATOM 632 C CA . ARG A 1 86 ? -12.052 -8.409 5.553 1.00 96.94 86 ARG A CA 1
ATOM 633 C C . ARG A 1 86 ? -12.030 -7.145 6.432 1.00 96.94 86 ARG A C 1
ATOM 635 O O . ARG A 1 86 ? -12.473 -7.185 7.576 1.00 96.94 86 ARG A O 1
ATOM 642 N N . GLY A 1 87 ? -11.487 -6.035 5.933 1.00 97.81 87 GLY A N 1
ATOM 643 C CA . GLY A 1 87 ? -11.170 -4.804 6.655 1.00 97.81 87 GLY A CA 1
ATOM 644 C C . GLY A 1 87 ? -12.300 -4.295 7.546 1.00 97.81 87 GLY A C 1
ATOM 645 O O . GLY A 1 87 ? -12.098 -4.202 8.760 1.00 97.81 87 GLY A O 1
ATOM 646 N N . ASN A 1 88 ? -13.492 -4.039 6.996 1.00 98.50 88 ASN A N 1
ATOM 647 C CA . ASN A 1 88 ? -14.635 -3.578 7.801 1.00 98.50 88 ASN A CA 1
ATOM 648 C C . ASN A 1 88 ? -15.024 -4.564 8.916 1.00 98.50 88 ASN A C 1
ATOM 650 O O . ASN A 1 88 ? -15.400 -4.156 10.014 1.00 98.50 88 ASN A O 1
ATOM 654 N N . ASP A 1 89 ? -14.933 -5.868 8.649 1.00 98.44 89 ASP A N 1
ATOM 655 C CA . ASP A 1 89 ? -15.333 -6.904 9.599 1.00 98.44 89 ASP A CA 1
ATOM 656 C C . ASP A 1 89 ? -14.301 -7.134 10.705 1.00 98.44 89 ASP A C 1
ATOM 658 O O . ASP A 1 89 ? -14.672 -7.407 11.850 1.00 98.44 89 ASP A O 1
ATOM 662 N N . THR A 1 90 ? -13.012 -7.042 10.367 1.00 98.56 90 THR A N 1
ATOM 663 C CA . THR A 1 90 ? -11.921 -7.512 11.228 1.00 98.56 90 THR A CA 1
ATOM 664 C C . THR A 1 90 ? -11.020 -6.415 11.769 1.00 98.56 90 THR A C 1
ATOM 666 O O . THR A 1 90 ? -10.119 -6.725 12.543 1.00 98.56 90 THR A O 1
ATOM 669 N N . THR A 1 91 ? -11.204 -5.150 11.384 1.00 98.81 91 THR A N 1
ATOM 670 C CA . THR A 1 91 ? -10.312 -4.071 11.835 1.00 98.81 91 THR A CA 1
ATOM 671 C C . THR A 1 91 ? -11.029 -2.921 12.529 1.00 98.81 91 THR A C 1
ATOM 673 O O . THR A 1 91 ? -12.237 -2.716 12.370 1.00 98.81 91 THR A O 1
ATOM 676 N N . ILE A 1 92 ? -10.262 -2.191 13.336 1.00 98.94 92 ILE A N 1
ATOM 677 C CA . ILE A 1 92 ? -10.605 -0.866 13.855 1.00 98.94 92 ILE A CA 1
ATOM 678 C C . ILE A 1 92 ? -10.029 0.172 12.890 1.00 98.94 92 ILE A C 1
ATOM 680 O O . ILE A 1 92 ? -8.860 0.094 12.536 1.00 98.94 92 ILE A O 1
ATOM 684 N N . SER A 1 93 ? -10.828 1.138 12.451 1.00 98.88 93 SER A N 1
ATOM 685 C CA . SER A 1 93 ? -10.440 2.126 11.430 1.00 98.88 93 SER A CA 1
ATOM 686 C C . SER A 1 93 ? -10.164 3.477 12.068 1.00 98.88 93 SER A C 1
ATOM 688 O O . SER A 1 93 ? -11.034 4.003 12.767 1.00 98.88 93 SER A O 1
ATOM 690 N N . ILE A 1 94 ? -8.977 4.028 11.805 1.00 98.94 94 ILE A N 1
ATOM 691 C CA . ILE A 1 94 ? -8.516 5.315 12.338 1.00 98.94 94 ILE A CA 1
ATOM 692 C C . ILE A 1 94 ? -8.229 6.275 11.184 1.00 98.94 94 ILE A C 1
ATOM 694 O O . ILE A 1 94 ? -7.387 6.000 10.328 1.00 98.94 94 ILE A O 1
ATOM 698 N N . GLU A 1 95 ? -8.895 7.421 11.206 1.00 98.88 95 GLU A N 1
ATOM 699 C CA . GLU A 1 95 ? -8.794 8.492 10.215 1.00 98.88 95 GLU A CA 1
ATOM 700 C C . GLU A 1 95 ? -7.880 9.612 10.717 1.00 98.88 95 GLU A C 1
ATOM 702 O O . GLU A 1 95 ? -8.049 10.073 11.843 1.00 98.88 95 GLU A O 1
ATOM 707 N N . HIS A 1 96 ? -6.916 10.064 9.908 1.00 98.81 96 HIS A N 1
ATOM 708 C CA . HIS A 1 96 ? -5.910 11.058 10.318 1.00 98.81 96 HIS A CA 1
ATOM 709 C C . HIS A 1 96 ? -5.976 12.338 9.476 1.00 98.81 96 HIS A C 1
ATOM 711 O O . HIS A 1 96 ? -5.989 12.277 8.243 1.00 98.81 96 HIS A O 1
ATOM 717 N N . ALA A 1 97 ? -5.961 13.500 10.135 1.00 98.56 97 ALA A N 1
ATOM 718 C CA . ALA A 1 97 ? -6.036 14.801 9.474 1.00 98.56 97 ALA A CA 1
ATOM 719 C C . ALA A 1 97 ? -4.796 15.105 8.614 1.00 98.56 97 ALA A C 1
ATOM 721 O O . ALA A 1 97 ? -3.648 15.072 9.079 1.00 98.56 97 ALA A O 1
ATOM 722 N N . ASN A 1 98 ? -5.029 15.448 7.349 1.00 98.31 98 ASN A N 1
ATOM 723 C CA . ASN A 1 98 ? -3.979 15.791 6.401 1.00 98.31 98 ASN A CA 1
ATOM 724 C C . ASN A 1 98 ? -3.347 17.157 6.697 1.00 98.31 98 ASN A C 1
ATOM 726 O O . ASN A 1 98 ? -4.022 18.093 7.105 1.00 98.31 98 ASN A O 1
ATOM 730 N N . SER A 1 99 ? -2.046 17.278 6.433 1.00 96.88 99 SER A N 1
ATOM 731 C CA . SER A 1 99 ? -1.278 18.531 6.458 1.00 96.88 99 SER A CA 1
ATOM 732 C C . SER A 1 99 ? -1.046 19.128 5.064 1.00 96.88 99 SER A C 1
ATOM 734 O O . SER A 1 99 ? -0.605 20.269 4.951 1.00 96.88 99 SER A O 1
ATOM 736 N N . GLY A 1 100 ? -1.358 18.377 4.005 1.00 92.31 100 GLY A N 1
ATOM 737 C CA . GLY A 1 100 ? -1.298 18.812 2.611 1.00 92.31 100 GLY A CA 1
ATOM 738 C C . GLY A 1 100 ? -2.014 17.819 1.694 1.00 92.31 100 GLY A C 1
ATOM 739 O O . GLY A 1 100 ? -2.182 16.661 2.063 1.00 92.31 100 GLY A O 1
ATOM 740 N N . SER A 1 101 ? -2.444 18.258 0.507 1.00 90.44 101 SER A N 1
ATOM 741 C CA . SER A 1 101 ? -3.190 17.439 -0.472 1.00 90.44 101 SER A CA 1
ATOM 742 C C . SER A 1 101 ? -2.346 16.908 -1.632 1.00 90.44 101 SER A C 1
ATOM 744 O O . SER A 1 101 ? -2.791 16.069 -2.403 1.00 90.44 101 SER A O 1
ATOM 746 N N . ASN A 1 102 ? -1.107 17.373 -1.752 1.00 84.62 102 ASN A N 1
ATOM 747 C CA . ASN A 1 102 ? -0.133 16.861 -2.703 1.00 84.62 102 ASN A CA 1
ATOM 748 C C . ASN A 1 102 ? 1.230 16.865 -1.995 1.00 84.62 102 ASN A C 1
ATOM 750 O O . ASN A 1 102 ? 1.792 17.949 -1.826 1.00 84.62 102 ASN A O 1
ATOM 754 N N . PRO A 1 103 ? 1.728 15.723 -1.484 1.00 88.06 103 PRO A N 1
ATOM 755 C CA . PRO A 1 103 ? 1.347 14.342 -1.826 1.00 88.06 103 PRO A CA 1
ATOM 756 C C . PRO A 1 103 ? 0.355 13.632 -0.868 1.00 88.06 103 PRO A C 1
ATOM 758 O O . PRO A 1 103 ? 0.379 12.413 -0.788 1.00 88.06 103 PRO A O 1
ATOM 761 N N . TRP A 1 104 ? -0.529 14.334 -0.148 1.00 93.62 104 TRP A N 1
ATOM 762 C CA . TRP A 1 104 ? -1.378 13.765 0.929 1.00 93.62 104 TRP A CA 1
ATOM 763 C C . TRP A 1 104 ? -0.633 13.424 2.230 1.00 93.62 104 TRP A C 1
ATOM 765 O O . TRP A 1 104 ? -0.811 12.350 2.809 1.00 93.62 104 TRP A O 1
ATOM 775 N N . THR A 1 105 ? 0.182 14.358 2.724 1.00 95.69 105 THR A N 1
ATOM 776 C CA . THR A 1 105 ? 0.836 14.239 4.037 1.00 95.69 105 THR A CA 1
ATOM 777 C C . THR A 1 105 ? -0.152 14.416 5.189 1.00 95.69 105 THR A C 1
ATOM 779 O O . THR A 1 105 ? -1.216 15.018 5.033 1.00 95.69 105 THR A O 1
ATOM 782 N N . VAL A 1 106 ? 0.203 13.907 6.366 1.00 97.88 106 VAL A N 1
ATOM 783 C CA . VAL A 1 106 ? -0.549 13.995 7.629 1.00 97.88 106 VAL A CA 1
ATOM 784 C C . VAL A 1 106 ? 0.216 14.836 8.650 1.00 97.88 106 VAL A C 1
ATOM 786 O O . VAL A 1 106 ? 1.447 14.919 8.608 1.00 97.88 106 VAL A O 1
ATOM 789 N N . HIS A 1 107 ? -0.509 15.526 9.534 1.00 97.00 107 HIS A N 1
ATOM 790 C CA . HIS A 1 107 ? 0.084 16.325 10.608 1.00 97.00 107 HIS A CA 1
ATOM 791 C C . HIS A 1 107 ? 0.879 15.456 11.597 1.00 97.00 107 HIS A C 1
ATOM 793 O O . HIS A 1 107 ? 0.413 14.403 12.018 1.00 97.00 107 HIS A O 1
ATOM 799 N N . GLU A 1 108 ? 2.042 15.936 12.048 1.00 96.00 108 GLU A N 1
ATOM 800 C CA . GLU A 1 108 ? 2.907 15.183 12.973 1.00 96.00 108 GLU A CA 1
ATOM 801 C C . GLU A 1 108 ? 2.211 14.832 14.298 1.00 96.00 108 GLU A C 1
ATOM 803 O O . GLU A 1 108 ? 2.342 13.721 14.795 1.00 96.00 108 GLU A O 1
ATOM 808 N N . LYS A 1 109 ? 1.399 15.739 14.855 1.00 97.00 109 LYS A N 1
ATOM 809 C CA . LYS A 1 109 ? 0.631 15.447 16.079 1.00 97.00 109 LYS A CA 1
ATOM 810 C C . LYS A 1 109 ? -0.454 14.389 15.862 1.00 97.00 109 LYS A C 1
ATOM 812 O O . LYS A 1 109 ? -0.748 13.624 16.782 1.00 97.00 109 LYS A O 1
ATOM 817 N N . ALA A 1 110 ? -1.030 14.344 14.658 1.00 98.25 110 ALA A N 1
ATOM 818 C CA . ALA A 1 110 ? -1.986 13.313 14.277 1.00 98.25 110 ALA A CA 1
ATOM 819 C C . ALA A 1 110 ? -1.284 11.957 14.118 1.00 98.25 110 ALA A C 1
ATOM 821 O O . ALA A 1 110 ? -1.784 10.959 14.627 1.00 98.25 110 ALA A O 1
ATOM 822 N N . ILE A 1 111 ? -0.099 11.932 13.492 1.00 98.19 111 ILE A N 1
ATOM 823 C CA . ILE A 1 111 ? 0.766 10.743 13.430 1.00 98.19 111 ILE A CA 1
ATOM 824 C C . ILE A 1 111 ? 1.080 10.241 14.834 1.00 98.19 111 ILE A C 1
ATOM 826 O O . ILE A 1 111 ? 0.849 9.074 15.120 1.00 98.19 111 ILE A O 1
ATOM 830 N N . GLU A 1 112 ? 1.560 11.116 15.712 1.00 97.62 112 GLU A N 1
ATOM 831 C CA . GLU A 1 112 ? 1.981 10.744 17.060 1.00 97.62 112 GLU A CA 1
ATOM 832 C C . GLU A 1 112 ? 0.840 10.126 17.877 1.00 97.62 112 GLU A C 1
ATOM 834 O O . GLU A 1 112 ? 0.983 9.042 18.444 1.00 97.62 112 GLU A O 1
ATOM 839 N N . SER A 1 113 ? -0.313 10.796 17.903 1.00 98.12 113 SER A N 1
ATOM 840 C CA . SER A 1 113 ? -1.461 10.354 18.703 1.00 98.12 113 SER A CA 1
ATOM 841 C C . SER A 1 113 ? -2.135 9.129 18.085 1.00 98.12 113 SER A C 1
ATOM 843 O O . SER A 1 113 ? -2.515 8.205 18.800 1.00 98.12 113 SER A O 1
ATOM 845 N N . GLY A 1 114 ? -2.216 9.073 16.753 1.00 98.56 114 GLY A N 1
ATOM 846 C CA . GLY A 1 114 ? -2.703 7.906 16.025 1.00 98.56 114 GLY A CA 1
ATOM 847 C C . GLY A 1 114 ? -1.817 6.679 16.226 1.00 98.56 114 GLY A C 1
ATOM 848 O O . GLY A 1 114 ? -2.322 5.597 16.505 1.00 98.56 114 GLY A O 1
ATOM 849 N N . ALA A 1 115 ? -0.495 6.841 16.177 1.00 98.69 115 ALA A N 1
ATOM 850 C CA . ALA A 1 115 ? 0.456 5.764 16.421 1.00 98.69 115 ALA A CA 1
ATOM 851 C C . ALA A 1 115 ? 0.364 5.229 17.862 1.00 98.69 115 ALA A C 1
ATOM 853 O O . ALA A 1 115 ? 0.392 4.015 18.073 1.00 98.69 115 ALA A O 1
ATOM 854 N N . HIS A 1 116 ? 0.191 6.110 18.853 1.00 98.50 116 HIS A N 1
ATOM 855 C CA . HIS A 1 116 ? -0.068 5.696 20.235 1.00 98.50 116 HIS A CA 1
ATOM 856 C C . HIS A 1 116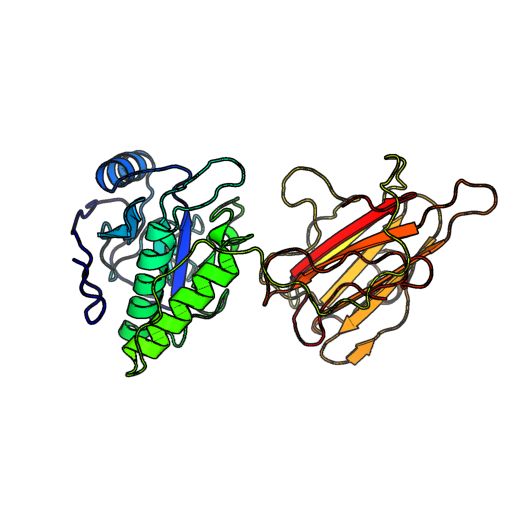 ? -1.415 4.963 20.364 1.00 98.50 116 HIS A C 1
ATOM 858 O O . HIS A 1 116 ? -1.494 3.925 21.019 1.00 98.50 116 HIS A O 1
ATOM 864 N N . LEU A 1 117 ? -2.461 5.424 19.671 1.00 98.88 117 LEU A N 1
ATOM 865 C CA . LEU A 1 117 ? -3.753 4.734 19.636 1.00 98.88 117 LEU A CA 1
ATOM 866 C C . LEU A 1 117 ? -3.641 3.334 19.012 1.00 98.88 117 LEU A C 1
ATOM 868 O O . LEU A 1 117 ? -4.190 2.379 19.554 1.00 98.88 117 LEU A O 1
ATOM 872 N N . VAL A 1 118 ? -2.889 3.179 17.920 1.00 98.88 118 VAL A N 1
ATOM 873 C CA . VAL A 1 118 ? -2.599 1.867 17.313 1.00 98.88 118 VAL A CA 1
ATOM 874 C C . VAL A 1 118 ? -1.915 0.941 18.313 1.00 98.88 118 VAL A C 1
ATOM 876 O O . VAL A 1 118 ? -2.314 -0.216 18.438 1.00 98.88 118 VAL A O 1
ATOM 879 N N . ALA A 1 119 ? -0.913 1.437 19.041 1.00 98.75 119 ALA A N 1
ATOM 880 C CA . ALA A 1 119 ? -0.227 0.672 20.077 1.00 98.75 119 ALA A CA 1
ATOM 881 C C . ALA A 1 119 ? -1.187 0.199 21.178 1.00 98.75 119 ALA A C 1
ATOM 883 O O . ALA A 1 119 ? -1.184 -0.982 21.533 1.00 98.75 119 ALA A O 1
ATOM 884 N N . ALA A 1 120 ? -2.038 1.107 21.661 1.00 98.69 120 ALA A N 1
ATOM 885 C CA . ALA A 1 120 ? -3.043 0.837 22.679 1.00 98.69 120 ALA A CA 1
ATOM 886 C C . ALA A 1 120 ? -4.053 -0.221 22.229 1.00 98.69 120 ALA A C 1
ATOM 888 O O . ALA A 1 120 ? -4.250 -1.213 22.926 1.00 98.69 120 ALA A O 1
ATOM 889 N N . LEU A 1 121 ? -4.622 -0.067 21.030 1.00 98.88 121 LEU A N 1
ATOM 890 C CA . LEU A 1 121 ? -5.539 -1.040 20.432 1.00 98.88 121 LEU A CA 1
ATOM 891 C C . LEU A 1 121 ? -4.876 -2.412 20.268 1.00 98.88 121 LEU A C 1
ATOM 893 O O . LEU A 1 121 ? -5.477 -3.439 20.584 1.00 98.88 121 LEU A O 1
ATOM 897 N N . CYS A 1 122 ? -3.622 -2.438 19.812 1.00 98.75 122 CYS A N 1
ATOM 898 C CA . CYS A 1 122 ? -2.877 -3.678 19.641 1.00 98.75 122 CYS A CA 1
ATOM 899 C C . CYS A 1 122 ? -2.637 -4.410 20.967 1.00 98.75 122 CYS A C 1
ATOM 901 O O . CYS A 1 122 ? -2.742 -5.636 21.010 1.00 98.75 122 CYS A O 1
ATOM 903 N N . LEU A 1 123 ? -2.342 -3.685 22.050 1.00 98.00 123 LEU A N 1
ATOM 904 C CA . LEU A 1 123 ? -2.200 -4.281 23.379 1.00 98.00 123 LEU A CA 1
ATOM 905 C C . LEU A 1 123 ? -3.534 -4.741 23.948 1.00 98.00 123 LEU A C 1
ATOM 907 O O . LEU A 1 123 ? -3.647 -5.893 24.363 1.00 98.00 123 LEU A O 1
ATOM 911 N N . TYR A 1 124 ? -4.528 -3.856 23.946 1.00 98.31 124 TYR A N 1
ATOM 912 C CA . TYR A 1 124 ? -5.824 -4.086 24.572 1.00 98.31 124 TYR A CA 1
ATOM 913 C C . TYR A 1 124 ? -6.552 -5.290 23.962 1.00 98.31 124 TYR A C 1
ATOM 915 O O . TYR A 1 124 ? -7.085 -6.126 24.687 1.00 98.31 124 TYR A O 1
ATOM 923 N N . TYR A 1 125 ? -6.501 -5.433 22.633 1.00 98.19 125 TYR A N 1
ATOM 924 C CA . TYR A 1 125 ? -7.117 -6.553 21.918 1.00 98.19 125 TYR A CA 1
ATOM 925 C C . TYR A 1 125 ? -6.172 -7.739 21.667 1.00 98.19 125 TYR A C 1
ATOM 927 O O . TYR A 1 125 ? -6.555 -8.688 20.987 1.00 98.19 125 TYR A O 1
ATOM 935 N N . GLY A 1 126 ? -4.942 -7.718 22.196 1.00 97.88 126 GLY A N 1
ATOM 936 C CA . GLY A 1 126 ? -4.000 -8.835 22.061 1.00 97.88 126 GLY A CA 1
ATOM 937 C C . GLY A 1 126 ? -3.542 -9.114 20.622 1.00 97.88 126 GLY A C 1
ATOM 938 O O . GLY A 1 126 ? -3.251 -10.257 20.280 1.00 97.88 126 GLY A O 1
ATOM 939 N N . LEU A 1 127 ? -3.453 -8.083 19.776 1.00 98.25 127 LEU A N 1
ATOM 940 C CA . LEU A 1 127 ? -3.111 -8.188 18.346 1.00 98.25 127 LEU A CA 1
ATOM 941 C C . LEU A 1 127 ? -1.606 -8.383 18.088 1.00 98.25 127 LEU A C 1
ATOM 943 O O . LEU A 1 127 ? -1.186 -8.592 16.949 1.00 98.25 127 LEU A O 1
ATOM 947 N N . GLY A 1 128 ? -0.786 -8.302 19.137 1.00 97.81 128 GLY A N 1
ATOM 948 C CA . GLY A 1 128 ? 0.672 -8.340 19.051 1.00 97.81 128 GLY A CA 1
ATOM 949 C C . GLY A 1 128 ? 1.288 -6.969 18.769 1.00 97.81 128 GLY A C 1
ATOM 950 O O . GLY A 1 128 ? 0.598 -5.959 18.704 1.00 97.81 128 GLY A O 1
ATOM 951 N N . ARG A 1 129 ? 2.616 -6.922 18.632 1.00 97.94 129 ARG A N 1
ATOM 952 C CA . ARG A 1 129 ? 3.344 -5.672 18.369 1.00 97.94 129 ARG A CA 1
ATOM 953 C C . ARG A 1 129 ? 2.945 -5.113 16.990 1.00 97.94 129 ARG A C 1
ATOM 955 O O . ARG A 1 129 ? 2.822 -5.917 16.067 1.00 97.94 129 ARG A O 1
ATOM 962 N N . PRO A 1 130 ? 2.753 -3.790 16.816 1.00 98.19 130 PRO A N 1
ATOM 963 C CA . PRO A 1 130 ? 2.374 -3.210 15.531 1.00 98.19 130 PRO A CA 1
ATOM 964 C C . PRO A 1 130 ? 3.354 -3.577 14.412 1.00 98.19 130 PRO A C 1
ATOM 966 O O . PRO A 1 130 ? 4.545 -3.269 14.473 1.00 98.19 130 PRO A O 1
ATOM 969 N N . GLU A 1 131 ? 2.839 -4.215 13.373 1.00 94.81 131 GLU A N 1
ATOM 970 C CA . GLU A 1 131 ? 3.562 -4.697 12.204 1.00 94.81 131 GLU A CA 1
ATOM 971 C C . GLU A 1 131 ? 2.734 -4.386 10.950 1.00 94.81 131 GLU A C 1
ATOM 973 O O . GLU A 1 131 ? 1.561 -4.765 10.819 1.00 94.81 131 GLU A O 1
ATOM 978 N N . TRP A 1 132 ? 3.360 -3.659 10.025 1.00 93.69 132 TRP A N 1
ATOM 979 C CA . TRP A 1 132 ? 2.708 -3.199 8.808 1.00 93.69 132 TRP A CA 1
ATOM 980 C C . TRP A 1 132 ? 2.272 -4.385 7.947 1.00 93.69 132 TRP A C 1
ATOM 982 O O . TRP A 1 132 ? 3.026 -5.332 7.743 1.00 93.69 132 TRP A O 1
ATOM 992 N N . CYS A 1 133 ? 1.038 -4.335 7.459 1.00 91.88 133 CYS A N 1
ATOM 993 C CA . CYS A 1 133 ? 0.385 -5.368 6.664 1.00 91.88 133 CYS A CA 1
ATOM 994 C C . CYS A 1 133 ? 0.289 -6.759 7.331 1.00 91.88 133 CYS A C 1
ATOM 996 O O . CYS A 1 133 ? 0.020 -7.750 6.650 1.00 91.88 133 CYS A O 1
ATOM 998 N N . LYS A 1 134 ? 0.427 -6.820 8.666 1.00 92.62 134 LYS A N 1
ATOM 999 C CA . LYS A 1 134 ? 0.181 -8.013 9.498 1.00 92.62 134 LYS A CA 1
ATOM 1000 C C . LYS A 1 134 ? -0.948 -7.798 10.504 1.00 92.62 134 LYS A C 1
ATOM 1002 O O . LYS A 1 134 ? -1.862 -8.610 10.575 1.00 92.62 134 LYS A O 1
ATOM 1007 N N . ASN A 1 135 ? -0.887 -6.712 11.269 1.00 97.38 135 ASN A N 1
ATOM 1008 C CA . ASN A 1 135 ? -1.946 -6.288 12.196 1.00 97.38 135 ASN A CA 1
ATOM 1009 C C . ASN A 1 135 ? -2.240 -4.778 12.108 1.00 97.38 135 ASN A C 1
ATOM 1011 O O . ASN A 1 135 ? -3.204 -4.309 12.707 1.00 97.38 135 ASN A O 1
ATOM 1015 N N . VAL A 1 136 ? -1.470 -4.029 11.312 1.00 98.31 136 VAL A N 1
ATOM 1016 C CA . VAL A 1 136 ? -1.750 -2.639 10.930 1.00 98.31 136 VAL A CA 1
ATOM 1017 C C . VAL A 1 136 ? -1.790 -2.551 9.410 1.00 98.31 136 VAL A C 1
ATOM 1019 O O . VAL A 1 136 ? -0.786 -2.810 8.754 1.00 98.31 136 VAL A O 1
ATOM 1022 N N . PHE A 1 137 ? -2.928 -2.194 8.827 1.00 97.44 137 PHE A N 1
ATOM 1023 C CA . PHE A 1 137 ? -3.152 -2.241 7.382 1.00 97.44 137 PHE A CA 1
ATOM 1024 C C . PHE A 1 137 ? -3.420 -0.841 6.820 1.00 97.44 137 PHE A C 1
ATOM 1026 O O . PHE A 1 137 ? -4.189 -0.090 7.413 1.00 97.44 137 PHE A O 1
ATOM 1033 N N . PRO A 1 138 ? -2.853 -0.456 5.667 1.00 96.25 138 PRO A N 1
ATOM 1034 C CA . PRO A 1 138 ? -3.325 0.728 4.959 1.00 96.25 138 PRO A CA 1
ATOM 1035 C C . PRO A 1 138 ? -4.686 0.452 4.314 1.00 96.25 138 PRO A C 1
ATOM 1037 O O . PRO A 1 138 ? -4.925 -0.661 3.854 1.00 96.25 138 PRO A O 1
ATOM 1040 N N . HIS A 1 139 ? -5.547 1.462 4.170 1.00 97.12 139 HIS A N 1
ATOM 1041 C CA . HIS A 1 139 ? -6.834 1.303 3.473 1.00 97.12 139 HIS A CA 1
ATOM 1042 C C . HIS A 1 139 ? -6.694 0.671 2.074 1.00 97.12 139 HIS A C 1
ATOM 1044 O O . HIS A 1 139 ? -7.409 -0.279 1.756 1.00 97.12 139 HIS A O 1
ATOM 1050 N N . ARG A 1 140 ? -5.700 1.086 1.275 1.00 90.25 140 ARG A N 1
ATOM 1051 C CA . ARG A 1 140 ? -5.415 0.485 -0.044 1.00 90.25 140 ARG A CA 1
ATOM 1052 C C . ARG A 1 140 ? -5.071 -1.013 -0.046 1.00 90.25 140 ARG A C 1
ATOM 1054 O O . ARG A 1 140 ? -4.953 -1.603 -1.112 1.00 90.25 140 ARG A O 1
ATOM 1061 N N . TYR A 1 141 ? -4.876 -1.634 1.120 1.00 91.94 141 TYR A N 1
ATOM 1062 C CA . TYR A 1 141 ? -4.765 -3.091 1.243 1.00 91.94 141 TYR A CA 1
ATOM 1063 C C . TYR A 1 141 ? -6.105 -3.798 0.972 1.00 91.94 141 TYR A C 1
ATOM 1065 O O . TYR A 1 141 ? -6.132 -4.955 0.545 1.00 91.94 141 TYR A O 1
ATOM 1073 N N . TRP A 1 142 ? -7.219 -3.115 1.246 1.00 94.06 142 TRP A N 1
ATOM 1074 C CA . TRP A 1 142 ? -8.571 -3.668 1.172 1.00 94.06 142 TRP A CA 1
ATOM 1075 C C . TRP A 1 142 ? -9.261 -3.360 -0.158 1.00 94.06 142 TRP A C 1
ATOM 1077 O O . TRP A 1 142 ? -9.905 -4.244 -0.728 1.00 94.06 142 TRP A O 1
ATOM 1087 N N . SER A 1 143 ? -9.079 -2.144 -0.671 1.00 91.56 143 SER A N 1
ATOM 1088 C CA . SER A 1 143 ? -9.745 -1.623 -1.871 1.00 91.56 143 SER A CA 1
ATOM 1089 C C . SER A 1 143 ? -8.795 -0.777 -2.725 1.00 91.56 143 SER A C 1
ATOM 1091 O O . SER A 1 143 ? -7.836 -0.220 -2.200 1.00 91.56 143 SER A O 1
ATOM 1093 N N . ALA A 1 144 ? -9.080 -0.608 -4.019 1.00 86.44 144 ALA A N 1
ATOM 1094 C CA . ALA A 1 144 ? -8.324 0.303 -4.881 1.00 86.44 144 ALA A CA 1
ATOM 1095 C C . ALA A 1 144 ? -8.583 1.771 -4.483 1.00 86.44 144 ALA A C 1
ATOM 1097 O O . ALA A 1 144 ? -9.671 2.299 -4.695 1.00 86.44 144 ALA A O 1
ATOM 1098 N N . THR A 1 145 ? -7.600 2.412 -3.846 1.00 89.00 145 THR A N 1
ATOM 1099 C CA . THR A 1 145 ? -7.671 3.808 -3.384 1.00 89.00 145 THR A CA 1
ATOM 1100 C C . THR A 1 145 ? -6.270 4.385 -3.164 1.00 89.00 145 THR A C 1
ATOM 1102 O O . THR A 1 145 ? -5.317 3.644 -2.916 1.00 89.00 145 THR A O 1
ATOM 1105 N N . ALA A 1 146 ? -6.145 5.714 -3.203 1.00 86.81 146 ALA A N 1
ATOM 1106 C CA . ALA A 1 146 ? -4.925 6.423 -2.810 1.00 86.81 146 ALA A CA 1
ATOM 1107 C C . ALA A 1 146 ? -4.727 6.474 -1.279 1.00 86.81 146 ALA A C 1
ATOM 1109 O O . ALA A 1 146 ? -3.620 6.731 -0.804 1.00 86.81 146 ALA A O 1
ATOM 1110 N N . CYS A 1 147 ? -5.773 6.204 -0.492 1.00 94.62 147 CYS A N 1
ATOM 1111 C CA . CYS A 1 147 ? -5.725 6.206 0.970 1.00 94.62 147 CYS A CA 1
ATOM 1112 C C . CYS A 1 147 ? -4.795 5.092 1.512 1.00 94.62 147 CYS A C 1
ATOM 1114 O O . CYS A 1 147 ? -4.854 3.953 1.038 1.00 94.62 147 CYS A O 1
ATOM 1116 N N . PRO A 1 148 ? -3.938 5.355 2.517 1.00 96.44 148 PRO A N 1
ATOM 1117 C CA . PRO A 1 148 ? -3.885 6.546 3.373 1.00 96.44 148 PRO A CA 1
ATOM 1118 C C . PRO A 1 148 ? -2.832 7.589 2.957 1.00 96.44 148 PRO A C 1
ATOM 1120 O O . PRO A 1 148 ? -2.213 8.218 3.817 1.00 96.44 148 PRO A O 1
ATOM 1123 N N . GLY A 1 149 ? -2.582 7.758 1.655 1.00 92.44 149 GLY A N 1
ATOM 1124 C CA . GLY A 1 149 ? -1.588 8.704 1.149 1.00 92.44 149 GLY A CA 1
ATOM 1125 C C . GLY A 1 149 ? -0.190 8.396 1.684 1.00 92.44 149 GLY A C 1
ATOM 1126 O O . GLY A 1 149 ? 0.250 7.238 1.695 1.00 92.44 149 GLY A O 1
ATOM 1127 N N . GLU A 1 150 ? 0.491 9.422 2.194 1.00 91.81 150 GLU A N 1
ATOM 1128 C CA . GLU A 1 150 ? 1.865 9.288 2.679 1.00 91.81 150 GLU A CA 1
ATOM 1129 C C . GLU A 1 150 ? 2.003 8.485 3.977 1.00 91.81 150 GLU A C 1
ATOM 1131 O O . GLU A 1 150 ? 3.106 8.021 4.265 1.00 91.81 150 GLU A O 1
ATOM 1136 N N . LEU A 1 151 ? 0.917 8.185 4.704 1.00 93.69 151 LEU A N 1
ATOM 1137 C CA . LEU A 1 151 ? 0.963 7.198 5.799 1.00 93.69 151 LEU A CA 1
ATOM 1138 C C . LEU A 1 151 ? 1.279 5.779 5.304 1.00 93.69 151 LEU A C 1
ATOM 1140 O O . LEU A 1 151 ? 1.666 4.924 6.091 1.00 93.69 151 LEU A O 1
ATOM 1144 N N . ALA A 1 152 ? 1.144 5.524 4.002 1.00 89.38 152 ALA A N 1
ATOM 1145 C CA . ALA A 1 152 ? 1.643 4.322 3.343 1.00 89.38 152 ALA A CA 1
ATOM 1146 C C . ALA A 1 152 ? 2.772 4.635 2.334 1.00 89.38 152 ALA A C 1
ATOM 1148 O O . ALA A 1 152 ? 3.142 3.776 1.529 1.00 89.38 152 ALA A O 1
ATOM 1149 N N . GLY A 1 153 ? 3.287 5.863 2.358 1.00 83.81 153 GLY A N 1
ATOM 1150 C CA . GLY A 1 153 ? 4.411 6.373 1.579 1.00 83.81 153 GLY A CA 1
ATOM 1151 C C . GLY A 1 153 ? 5.516 6.857 2.517 1.00 83.81 153 GLY A C 1
ATOM 1152 O O . GLY A 1 153 ? 5.946 6.114 3.400 1.00 83.81 153 GLY A O 1
ATOM 1153 N N . SER A 1 154 ? 5.958 8.105 2.355 1.00 81.38 154 SER A N 1
ATOM 1154 C CA . SER A 1 154 ? 7.105 8.669 3.083 1.00 81.38 154 SER A CA 1
ATOM 1155 C C . SER A 1 154 ? 6.947 8.741 4.609 1.00 81.38 154 SER A C 1
ATOM 1157 O O . SER A 1 154 ? 7.952 8.739 5.317 1.00 81.38 154 SER A O 1
ATOM 1159 N N . GLN A 1 155 ? 5.721 8.775 5.142 1.00 90.62 155 GLN A N 1
ATOM 1160 C CA . GLN A 1 155 ? 5.458 8.880 6.585 1.00 90.62 155 GLN A CA 1
ATOM 1161 C C . GLN A 1 155 ? 5.238 7.521 7.264 1.00 90.62 155 GLN A C 1
ATOM 1163 O O . GLN A 1 155 ? 5.139 7.459 8.490 1.00 90.62 155 GLN A O 1
ATOM 1168 N N . ARG A 1 156 ? 5.180 6.428 6.496 1.00 91.06 156 ARG A N 1
ATOM 1169 C CA . ARG A 1 156 ? 4.839 5.091 6.998 1.00 91.06 156 ARG A CA 1
ATOM 1170 C C . ARG A 1 156 ? 5.810 4.580 8.058 1.00 91.06 156 ARG A C 1
ATOM 1172 O O . ARG A 1 156 ? 5.384 4.127 9.116 1.00 91.06 156 ARG A O 1
ATOM 1179 N N . ASP A 1 157 ? 7.109 4.640 7.776 1.00 84.75 157 ASP A N 1
ATOM 1180 C CA . ASP A 1 157 ? 8.123 4.068 8.669 1.00 84.75 157 ASP A CA 1
ATOM 1181 C C . ASP A 1 157 ? 8.199 4.844 9.978 1.00 84.75 157 ASP A C 1
ATOM 1183 O O . ASP A 1 157 ? 8.266 4.239 11.043 1.00 84.75 157 ASP A O 1
ATOM 1187 N N . HIS A 1 158 ? 8.091 6.172 9.906 1.00 91.06 158 HIS A N 1
ATOM 1188 C CA . HIS A 1 158 ? 7.971 7.016 11.090 1.00 91.06 158 HIS A CA 1
ATOM 1189 C C . HIS A 1 158 ? 6.736 6.641 11.914 1.00 91.06 158 HIS A C 1
ATOM 1191 O O . HIS A 1 158 ? 6.867 6.322 13.093 1.00 91.06 158 HIS A O 1
ATOM 1197 N N . TYR A 1 159 ? 5.555 6.569 11.291 1.00 96.12 159 TYR A N 1
ATOM 1198 C CA . TYR A 1 159 ? 4.317 6.173 11.969 1.00 96.12 159 TYR A CA 1
ATOM 1199 C C . TYR A 1 159 ? 4.454 4.813 12.672 1.00 96.12 159 TYR A C 1
ATOM 1201 O O . TYR A 1 159 ? 4.124 4.674 13.851 1.00 96.12 159 TYR A O 1
ATOM 1209 N N . MET A 1 160 ? 4.996 3.811 11.975 1.00 95.12 160 MET A N 1
ATOM 1210 C CA . MET A 1 160 ? 5.163 2.465 12.524 1.00 95.12 160 MET A CA 1
ATOM 1211 C C . MET A 1 160 ? 6.223 2.399 13.622 1.00 95.12 160 MET A C 1
ATOM 1213 O O . MET A 1 160 ? 6.002 1.714 14.618 1.00 95.12 160 MET A O 1
ATOM 1217 N N . GLN A 1 161 ? 7.331 3.136 13.503 1.00 92.81 161 GLN A N 1
ATOM 1218 C CA . GLN A 1 161 ? 8.330 3.251 14.569 1.00 92.81 161 GLN A CA 1
ATOM 1219 C C . GLN A 1 161 ? 7.727 3.880 15.826 1.00 92.81 161 GLN A C 1
ATOM 1221 O O . GLN A 1 161 ? 7.963 3.384 16.928 1.00 92.81 161 GLN A O 1
ATOM 1226 N N . ARG A 1 162 ? 6.906 4.929 15.677 1.00 96.75 162 ARG A N 1
ATOM 1227 C CA . ARG A 1 162 ? 6.183 5.539 16.802 1.00 96.75 162 ARG A CA 1
ATOM 1228 C C . ARG A 1 162 ? 5.213 4.551 17.445 1.00 96.75 162 ARG A C 1
ATOM 1230 O O . ARG A 1 162 ? 5.239 4.397 18.663 1.00 96.75 162 ARG A O 1
ATOM 1237 N N . ALA A 1 163 ? 4.417 3.834 16.651 1.00 98.19 163 ALA A N 1
ATOM 1238 C CA . ALA A 1 163 ? 3.442 2.871 17.170 1.00 98.19 163 ALA A CA 1
ATOM 1239 C C . ALA A 1 163 ? 4.133 1.729 17.926 1.00 98.19 163 ALA A C 1
ATOM 1241 O O . ALA A 1 163 ? 3.726 1.337 19.016 1.00 98.19 163 ALA A O 1
ATOM 1242 N N . GLN A 1 164 ? 5.232 1.226 17.377 1.00 97.56 164 GLN A N 1
ATOM 1243 C CA . GLN A 1 164 ? 6.051 0.207 18.012 1.00 97.56 164 GLN A CA 1
ATOM 1244 C C . GLN A 1 164 ? 6.695 0.694 19.315 1.00 97.56 164 GLN A C 1
ATOM 1246 O O . GLN A 1 164 ? 6.638 -0.009 20.321 1.00 97.56 164 GLN A O 1
ATOM 1251 N N . ALA A 1 165 ? 7.252 1.907 19.328 1.00 96.38 165 ALA A N 1
ATOM 1252 C CA . ALA A 1 165 ? 7.859 2.474 20.525 1.00 96.38 165 ALA A CA 1
ATOM 1253 C C . ALA A 1 165 ? 6.830 2.703 21.646 1.00 96.38 165 ALA A C 1
ATOM 1255 O O . ALA A 1 165 ? 7.121 2.420 22.808 1.00 96.38 165 ALA A O 1
ATOM 1256 N N . TRP A 1 166 ? 5.615 3.154 21.311 1.00 98.06 166 TRP A N 1
ATOM 1257 C CA . TRP A 1 166 ? 4.520 3.258 22.278 1.00 98.06 166 TRP A CA 1
ATOM 1258 C C . TRP A 1 166 ? 4.064 1.894 22.791 1.00 98.06 166 TRP A C 1
ATOM 1260 O O . TRP A 1 166 ? 3.868 1.742 23.993 1.00 98.06 166 TRP A O 1
ATOM 1270 N N . TYR A 1 167 ? 3.966 0.887 21.923 1.00 98.06 167 TYR A N 1
ATOM 1271 C CA . TYR A 1 167 ? 3.616 -0.476 22.330 1.00 98.06 167 TYR A CA 1
ATOM 1272 C C . TYR A 1 167 ? 4.633 -1.034 23.335 1.00 98.06 167 TYR A C 1
ATOM 1274 O O . TYR A 1 167 ? 4.259 -1.568 24.381 1.00 98.06 167 TYR A O 1
ATOM 1282 N N . ASP A 1 168 ? 5.925 -0.863 23.045 1.00 96.31 168 ASP A N 1
ATOM 1283 C CA . ASP A 1 168 ? 7.014 -1.318 23.909 1.00 96.31 168 ASP A CA 1
ATOM 1284 C C . ASP A 1 168 ? 7.016 -0.545 25.249 1.00 96.31 168 ASP A C 1
ATOM 1286 O O . ASP A 1 168 ? 7.197 -1.142 26.313 1.00 96.31 168 ASP A O 1
ATOM 1290 N N . ALA A 1 169 ? 6.729 0.763 25.229 1.00 96.88 169 ALA A N 1
ATOM 1291 C CA . ALA A 1 169 ? 6.581 1.580 26.435 1.00 96.88 169 ALA A CA 1
ATOM 1292 C C . ALA A 1 169 ? 5.395 1.138 27.308 1.00 96.88 169 ALA A C 1
ATOM 1294 O O . ALA A 1 169 ? 5.543 0.933 28.512 1.00 96.88 169 ALA A O 1
ATOM 1295 N N . MET A 1 170 ? 4.227 0.920 26.704 1.00 96.00 170 MET A N 1
ATOM 1296 C CA . MET A 1 170 ? 3.020 0.472 27.403 1.00 96.00 170 MET A CA 1
ATOM 1297 C C . MET A 1 170 ? 3.165 -0.940 28.000 1.00 96.00 170 MET A C 1
ATOM 1299 O O . MET A 1 170 ? 2.482 -1.266 28.968 1.00 96.00 170 MET A O 1
ATOM 1303 N N . LYS A 1 171 ? 4.096 -1.765 27.495 1.00 94.81 171 LYS A N 1
ATOM 1304 C CA . LYS A 1 171 ? 4.481 -3.058 28.096 1.00 94.81 171 LYS A CA 1
ATOM 1305 C C . LYS A 1 171 ? 5.448 -2.966 29.284 1.00 94.81 171 LYS A C 1
ATOM 1307 O O . LYS A 1 171 ? 5.915 -3.998 29.763 1.00 94.81 171 LYS A O 1
ATOM 1312 N N . GLY A 1 172 ? 5.739 -1.763 29.772 1.00 89.31 172 GLY A N 1
ATOM 1313 C CA . GLY A 1 172 ? 6.673 -1.526 30.878 1.00 89.31 172 GLY A CA 1
ATOM 1314 C C . GLY A 1 172 ? 8.038 -1.001 30.434 1.00 89.31 172 GLY A C 1
ATOM 1315 O O . GLY A 1 172 ? 8.954 -0.909 31.250 1.00 89.31 172 GLY A O 1
ATOM 1316 N N . GLY A 1 173 ? 8.191 -0.657 29.153 1.00 86.31 173 GLY A N 1
ATOM 1317 C CA . GLY A 1 173 ? 9.348 0.068 28.643 1.00 86.31 173 GLY A CA 1
ATOM 1318 C C . GLY A 1 173 ? 9.313 1.565 28.972 1.00 86.31 173 GLY A C 1
ATOM 1319 O O . GLY A 1 173 ? 8.375 2.099 29.562 1.00 86.31 173 GLY A O 1
ATOM 1320 N N . LYS A 1 174 ? 10.359 2.279 28.549 1.00 86.44 174 LYS A N 1
ATOM 1321 C CA . LYS A 1 174 ? 10.432 3.739 28.679 1.00 86.44 174 LYS A CA 1
ATOM 1322 C C . LYS A 1 174 ? 9.601 4.410 27.584 1.00 86.44 174 LYS A C 1
ATOM 1324 O O . LYS A 1 174 ? 9.727 4.045 26.419 1.00 86.44 174 LYS A O 1
ATOM 1329 N N . ALA A 1 175 ? 8.837 5.441 27.951 1.00 86.62 175 ALA A N 1
ATOM 1330 C CA . ALA A 1 175 ? 8.141 6.285 26.982 1.00 86.62 175 ALA A CA 1
ATOM 1331 C C . ALA A 1 175 ? 9.121 6.852 25.933 1.00 86.62 175 ALA A C 1
ATOM 1333 O O . ALA A 1 175 ? 10.229 7.279 26.296 1.00 86.62 175 ALA A O 1
ATOM 1334 N N . PRO A 1 176 ? 8.741 6.865 24.645 1.00 87.38 176 PRO A N 1
ATOM 1335 C CA . PRO A 1 176 ? 9.600 7.393 23.602 1.00 87.38 176 PRO A CA 1
ATOM 1336 C C . PRO A 1 176 ? 9.831 8.895 23.784 1.00 87.38 176 PRO A C 1
ATOM 1338 O O . PRO A 1 176 ? 8.997 9.619 24.330 1.00 87.38 176 PRO A O 1
ATOM 1341 N N . ALA A 1 177 ? 10.970 9.383 23.291 1.00 86.75 177 ALA A N 1
ATOM 1342 C CA . ALA A 1 177 ? 11.235 10.817 23.246 1.00 86.75 177 ALA A CA 1
ATOM 1343 C C . ALA A 1 177 ? 10.160 11.547 22.407 1.00 86.75 177 ALA A C 1
ATOM 1345 O O . ALA A 1 177 ? 9.539 10.912 21.537 1.00 86.75 177 ALA A O 1
ATOM 1346 N N . PRO A 1 178 ? 9.949 12.860 22.645 1.00 84.06 178 PRO A N 1
ATOM 1347 C CA . PRO A 1 178 ? 9.027 13.667 21.855 1.00 84.06 178 PRO A CA 1
ATOM 1348 C C . PRO A 1 178 ? 9.277 13.492 20.360 1.00 84.06 178 PRO A C 1
ATOM 1350 O O . PRO A 1 178 ? 10.428 13.487 19.917 1.00 84.06 178 PRO A O 1
ATOM 1353 N N . SER A 1 179 ? 8.199 13.324 19.598 1.00 80.94 179 SER A N 1
ATOM 1354 C CA . SER A 1 179 ? 8.315 13.123 18.160 1.00 80.94 179 SER A CA 1
ATOM 1355 C C . SER A 1 179 ? 8.815 14.385 17.456 1.00 80.94 179 SER A C 1
ATOM 1357 O O . SER A 1 179 ? 8.470 15.511 17.822 1.00 80.94 179 SER A O 1
ATOM 1359 N N . THR A 1 180 ? 9.613 14.180 16.415 1.00 74.12 180 THR A N 1
ATOM 1360 C CA . THR A 1 180 ? 9.984 15.204 15.435 1.00 74.12 180 THR A CA 1
ATOM 1361 C C . THR A 1 180 ? 9.511 14.721 14.073 1.00 74.12 180 THR A C 1
ATOM 1363 O O . THR A 1 180 ? 9.434 13.512 13.860 1.00 74.12 180 THR A O 1
ATOM 1366 N N . ALA A 1 181 ? 9.169 15.647 13.173 1.00 70.19 1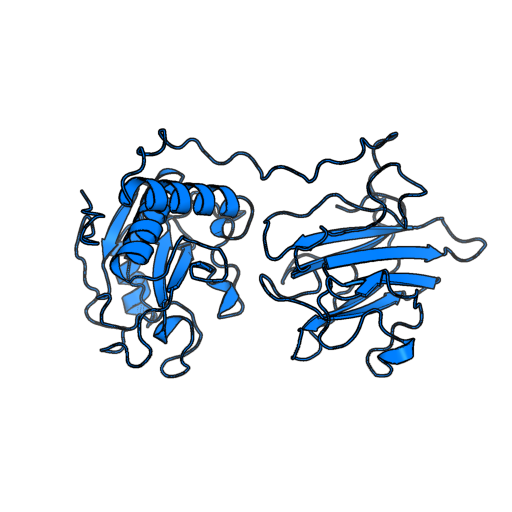81 ALA A N 1
ATOM 1367 C CA . ALA A 1 181 ? 8.643 15.292 11.859 1.00 70.19 181 ALA A CA 1
ATOM 1368 C C . ALA A 1 181 ? 9.557 14.294 11.132 1.00 70.19 181 ALA A C 1
ATOM 1370 O O . ALA A 1 181 ? 10.782 14.440 11.155 1.00 70.19 181 ALA A O 1
ATOM 1371 N N . ALA A 1 182 ? 8.941 13.301 10.486 1.00 61.06 182 ALA A N 1
ATOM 1372 C CA . ALA A 1 182 ? 9.638 12.251 9.752 1.00 61.06 182 ALA A CA 1
ATOM 1373 C C . ALA A 1 182 ? 10.721 12.819 8.814 1.00 61.06 182 ALA A C 1
ATOM 1375 O O . ALA A 1 182 ? 10.448 13.661 7.955 1.00 61.06 182 ALA A O 1
ATOM 1376 N N . LYS A 1 183 ? 11.950 12.311 8.947 1.00 49.09 183 LYS A N 1
ATOM 1377 C CA . LYS A 1 183 ? 12.982 12.413 7.906 1.00 49.09 183 LYS A CA 1
ATOM 1378 C C . LYS A 1 183 ? 12.729 11.281 6.890 1.00 49.09 183 LYS A C 1
ATOM 1380 O O . LYS A 1 183 ? 12.293 10.216 7.326 1.00 49.09 183 LYS A O 1
ATOM 1385 N N . PRO A 1 184 ? 12.970 11.470 5.576 1.00 47.25 184 PRO A N 1
ATOM 1386 C CA . PRO A 1 184 ? 12.762 10.413 4.582 1.00 47.25 184 PRO A CA 1
ATOM 1387 C C . PRO A 1 184 ? 13.445 9.099 4.984 1.00 47.25 184 PRO A C 1
ATOM 1389 O O . PRO A 1 184 ? 14.525 9.136 5.581 1.00 47.25 184 PRO A O 1
ATOM 1392 N N . ALA A 1 185 ? 12.805 7.966 4.671 1.00 48.78 185 ALA A N 1
ATOM 1393 C CA . ALA A 1 185 ? 13.297 6.628 4.998 1.00 48.78 185 ALA A CA 1
ATOM 1394 C C . ALA A 1 185 ? 14.768 6.444 4.580 1.00 48.78 185 ALA A C 1
ATOM 1396 O O . ALA A 1 185 ? 15.204 6.947 3.543 1.00 48.78 185 ALA A O 1
ATOM 1397 N N . ALA A 1 186 ? 15.543 5.737 5.406 1.00 42.81 186 ALA A N 1
ATOM 1398 C CA . ALA A 1 186 ? 16.945 5.465 5.116 1.00 42.81 186 ALA A CA 1
ATOM 1399 C C . ALA A 1 186 ? 17.059 4.510 3.916 1.00 42.81 186 ALA A C 1
ATOM 1401 O O . ALA A 1 186 ? 16.490 3.416 3.935 1.00 42.81 186 ALA A O 1
ATOM 1402 N N . ALA A 1 187 ? 17.805 4.928 2.890 1.00 50.22 187 ALA A N 1
ATOM 1403 C CA . ALA A 1 187 ? 18.148 4.090 1.747 1.00 50.22 187 ALA A CA 1
ATOM 1404 C C . ALA A 1 187 ? 18.913 2.832 2.197 1.00 50.22 187 ALA A C 1
ATOM 1406 O O . ALA A 1 187 ? 19.530 2.801 3.270 1.00 50.22 187 ALA A O 1
ATOM 1407 N N . LYS A 1 188 ? 18.885 1.786 1.363 1.00 50.09 188 LYS A N 1
ATOM 1408 C CA . LYS A 1 188 ? 19.800 0.644 1.492 1.00 50.09 188 LYS A CA 1
ATOM 1409 C C . LYS A 1 188 ? 21.243 1.182 1.564 1.00 50.09 188 LYS A C 1
ATOM 1411 O O . LYS A 1 188 ? 21.519 2.228 0.978 1.00 50.09 188 LYS A O 1
ATOM 1416 N N . PRO A 1 189 ? 22.175 0.530 2.282 1.00 45.97 189 PRO A N 1
ATOM 1417 C CA . PRO A 1 189 ? 23.588 0.873 2.177 1.00 45.97 189 PRO A CA 1
ATOM 1418 C C . PRO A 1 189 ? 24.043 0.697 0.720 1.00 45.97 189 PRO A C 1
ATOM 1420 O O . PRO A 1 189 ? 24.350 -0.415 0.299 1.00 45.97 189 PRO A O 1
ATOM 1423 N N . SER A 1 190 ? 24.018 1.781 -0.057 1.00 47.28 190 SER A N 1
ATOM 1424 C CA . SER A 1 190 ? 24.430 1.769 -1.459 1.00 47.28 190 SER A CA 1
ATOM 1425 C C . SER A 1 190 ? 25.938 1.569 -1.545 1.00 47.28 190 SER A C 1
ATOM 1427 O O . SER A 1 190 ? 26.693 2.166 -0.764 1.00 47.28 190 SER A O 1
ATOM 1429 N N . GLN A 1 191 ? 26.400 0.799 -2.526 1.00 51.69 191 GLN A N 1
ATOM 1430 C CA . GLN A 1 191 ? 27.758 1.006 -3.015 1.00 51.69 191 GLN A CA 1
ATOM 1431 C C . GLN A 1 191 ? 27.782 2.383 -3.684 1.00 51.69 191 GLN A C 1
ATOM 1433 O O . GLN A 1 191 ? 27.003 2.641 -4.598 1.00 51.69 191 GLN A O 1
ATOM 1438 N N . ALA A 1 192 ? 28.614 3.295 -3.173 1.00 44.09 192 ALA A N 1
ATOM 1439 C CA . ALA A 1 192 ? 28.665 4.666 -3.665 1.00 44.09 192 ALA A CA 1
ATOM 1440 C C . ALA A 1 192 ? 28.900 4.677 -5.182 1.00 44.09 192 ALA A C 1
ATOM 1442 O O . ALA A 1 192 ? 29.938 4.211 -5.656 1.00 44.09 192 ALA A O 1
ATOM 1443 N N . ALA A 1 193 ? 27.938 5.220 -5.928 1.00 49.75 193 ALA A N 1
ATOM 1444 C CA . ALA A 1 193 ? 28.031 5.322 -7.372 1.00 49.75 193 ALA A CA 1
ATOM 1445 C C . ALA A 1 193 ? 29.237 6.178 -7.779 1.00 49.75 193 ALA A C 1
ATOM 1447 O O . ALA A 1 193 ? 29.296 7.383 -7.516 1.00 49.75 193 ALA A O 1
ATOM 1448 N N . SER A 1 194 ? 30.212 5.566 -8.449 1.00 44.41 194 SER A N 1
ATOM 1449 C CA . SER A 1 194 ? 31.277 6.288 -9.137 1.00 44.41 194 SER A CA 1
ATOM 1450 C C . SER A 1 194 ? 30.718 6.864 -10.444 1.00 44.41 194 SER A C 1
ATOM 1452 O O . SER A 1 194 ? 30.809 6.236 -11.495 1.00 44.41 194 SER A O 1
ATOM 1454 N N . GLY A 1 195 ? 30.106 8.048 -10.369 1.00 53.44 195 GLY A N 1
ATOM 1455 C CA . GLY A 1 195 ? 29.523 8.750 -11.518 1.00 53.44 195 GLY A CA 1
ATOM 1456 C C . GLY A 1 195 ? 28.011 8.907 -11.386 1.00 53.44 195 GLY A C 1
ATOM 1457 O O . GLY A 1 195 ? 27.261 7.952 -11.555 1.00 53.44 195 GLY A O 1
ATOM 1458 N N . GLY A 1 196 ? 27.559 10.125 -11.077 1.00 59.34 196 GLY A N 1
ATOM 1459 C CA . GLY A 1 196 ? 26.134 10.445 -11.017 1.00 59.34 196 GLY A CA 1
ATOM 1460 C C . GLY A 1 196 ? 25.454 10.125 -12.346 1.00 59.34 196 GLY A C 1
ATOM 1461 O O . GLY A 1 196 ? 25.932 10.530 -13.405 1.00 59.34 196 GLY A O 1
ATOM 1462 N N . PHE A 1 197 ? 24.353 9.380 -12.288 1.00 72.62 197 PHE A N 1
ATOM 1463 C CA . PHE A 1 197 ? 23.596 9.006 -13.473 1.00 72.62 197 PHE A CA 1
ATOM 1464 C C . PHE A 1 197 ? 23.151 10.254 -14.251 1.00 72.62 197 PHE A C 1
ATOM 1466 O O . PHE A 1 197 ? 22.578 11.186 -13.682 1.00 72.62 197 PHE A O 1
ATOM 1473 N N . THR A 1 198 ? 23.392 10.285 -15.561 1.00 81.75 198 THR A N 1
ATOM 1474 C CA . THR A 1 198 ? 22.881 11.355 -16.423 1.00 81.75 198 THR A CA 1
ATOM 1475 C C . THR A 1 198 ? 21.364 11.251 -16.519 1.00 81.75 198 THR A C 1
ATOM 1477 O O . THR A 1 198 ? 20.830 10.160 -16.698 1.00 81.75 198 THR A O 1
ATOM 1480 N N . LYS A 1 199 ? 20.654 12.377 -16.408 1.00 86.50 199 LYS A N 1
ATOM 1481 C CA . LYS A 1 199 ? 19.192 12.418 -16.556 1.00 86.50 199 LYS A CA 1
ATOM 1482 C C . LYS A 1 199 ? 18.780 11.979 -17.968 1.00 86.50 199 LYS A C 1
ATOM 1484 O O . LYS A 1 199 ? 19.394 12.419 -18.936 1.00 86.50 199 LYS A O 1
ATOM 1489 N N . ALA A 1 200 ? 17.734 11.158 -18.076 1.00 89.19 200 ALA A N 1
ATOM 1490 C CA . ALA A 1 200 ? 17.195 10.701 -19.360 1.00 89.19 200 ALA A CA 1
ATOM 1491 C C . ALA A 1 200 ? 16.754 11.864 -20.269 1.00 89.19 200 ALA A C 1
ATOM 1493 O O . ALA A 1 200 ? 16.175 12.846 -19.791 1.00 89.19 200 ALA A O 1
ATOM 1494 N N . SER A 1 201 ? 16.929 11.719 -21.589 1.00 89.00 201 SER A N 1
ATOM 1495 C CA . SER A 1 201 ? 16.436 12.699 -22.577 1.00 89.00 201 SER A CA 1
ATOM 1496 C C . SER A 1 201 ? 14.920 12.631 -22.800 1.00 89.00 201 SER A C 1
ATOM 1498 O O . SER A 1 201 ? 14.332 13.538 -23.386 1.00 89.00 201 SER A O 1
ATOM 1500 N N . GLY A 1 202 ? 14.288 11.543 -22.347 1.00 85.31 202 GLY A N 1
ATOM 1501 C CA . GLY A 1 202 ? 12.875 11.231 -22.573 1.00 85.31 202 GLY A CA 1
ATOM 1502 C C . GLY A 1 202 ? 12.626 10.244 -23.718 1.00 85.31 202 GLY A C 1
ATOM 1503 O O . GLY A 1 202 ? 11.500 9.776 -23.867 1.00 85.31 202 GLY A O 1
ATOM 1504 N N . LYS A 1 203 ? 13.650 9.874 -24.501 1.00 90.44 203 LYS A N 1
ATOM 1505 C CA . LYS A 1 203 ? 13.536 8.866 -25.568 1.00 90.44 203 LYS A CA 1
ATOM 1506 C C . LYS A 1 203 ? 13.525 7.439 -25.006 1.00 90.44 203 LYS A C 1
ATOM 1508 O O . LYS A 1 203 ? 14.585 6.901 -24.671 1.00 90.44 203 LYS A O 1
ATOM 1513 N N . ARG A 1 204 ? 12.362 6.787 -25.016 1.00 93.06 204 ARG A N 1
ATOM 1514 C CA . ARG A 1 204 ? 12.161 5.443 -24.448 1.00 93.06 204 ARG A CA 1
ATOM 1515 C C . ARG A 1 204 ? 11.972 4.359 -25.507 1.00 93.06 204 ARG A C 1
ATOM 1517 O O . ARG A 1 204 ? 11.490 4.642 -26.602 1.00 93.06 204 ARG A O 1
ATOM 1524 N N . ILE A 1 205 ? 12.333 3.127 -25.156 1.00 96.50 205 ILE A N 1
ATOM 1525 C CA . ILE A 1 205 ? 11.794 1.916 -25.785 1.00 96.50 205 ILE A CA 1
ATOM 1526 C C . ILE A 1 205 ? 10.733 1.379 -24.830 1.00 96.50 205 ILE A C 1
ATOM 1528 O O . ILE A 1 205 ? 11.091 1.099 -23.685 1.00 96.50 205 ILE A O 1
ATOM 1532 N N . PRO A 1 206 ? 9.470 1.235 -25.261 1.00 95.75 206 PRO A N 1
ATOM 1533 C CA . PRO A 1 206 ? 8.434 0.718 -24.384 1.00 95.75 206 PRO A CA 1
ATOM 1534 C C . PRO A 1 206 ? 8.810 -0.662 -23.842 1.00 95.75 206 PRO A C 1
ATOM 1536 O O . PRO A 1 206 ? 9.104 -1.590 -24.607 1.00 95.75 206 PRO A O 1
ATOM 1539 N N . VAL A 1 207 ? 8.803 -0.782 -22.516 1.00 96.81 207 VAL A N 1
ATOM 1540 C CA . VAL A 1 207 ? 8.927 -2.053 -21.798 1.00 96.81 207 VAL A CA 1
ATOM 1541 C C . VAL A 1 207 ? 7.595 -2.397 -21.150 1.00 96.81 207 VAL A C 1
ATOM 1543 O O . VAL A 1 207 ? 7.033 -1.585 -20.427 1.00 96.81 207 VAL A O 1
ATOM 1546 N N . HIS A 1 208 ? 7.096 -3.606 -21.388 1.00 95.88 208 HIS A N 1
ATOM 1547 C CA . HIS A 1 208 ? 5.830 -4.106 -20.855 1.00 95.88 208 HIS A CA 1
ATOM 1548 C C . HIS A 1 208 ? 6.098 -5.217 -19.855 1.00 95.88 208 HIS A C 1
ATOM 1550 O O . HIS A 1 208 ? 6.768 -6.194 -20.199 1.00 95.88 208 HIS A O 1
ATOM 1556 N N . TYR A 1 209 ? 5.587 -5.093 -18.635 1.00 96.75 209 TYR A N 1
ATOM 1557 C CA . TYR A 1 209 ? 5.891 -6.038 -17.566 1.00 96.75 209 TYR A CA 1
ATOM 1558 C C . TYR A 1 209 ? 4.747 -6.206 -16.566 1.00 96.75 209 TYR A C 1
ATOM 1560 O O . TYR A 1 209 ? 3.889 -5.341 -16.405 1.00 96.75 209 TYR A O 1
ATOM 1568 N N . SER A 1 210 ? 4.719 -7.357 -15.899 1.00 95.38 210 SER A N 1
ATOM 1569 C CA . SER A 1 210 ? 3.778 -7.658 -14.818 1.00 95.38 210 SER A CA 1
ATOM 1570 C C . SER A 1 210 ? 4.366 -8.666 -13.848 1.00 95.38 210 SER A C 1
ATOM 1572 O O . SER A 1 210 ? 5.221 -9.480 -14.208 1.00 95.38 210 SER A O 1
ATOM 1574 N N . LEU A 1 211 ? 3.866 -8.600 -12.619 1.00 97.38 211 LEU A N 1
ATOM 1575 C CA . LEU A 1 211 ? 4.124 -9.565 -11.570 1.00 97.38 211 LEU A CA 1
ATOM 1576 C C . LEU A 1 211 ? 2.905 -10.473 -11.388 1.00 97.38 211 LEU A C 1
ATOM 1578 O O . LEU A 1 211 ? 1.754 -10.032 -11.440 1.00 97.38 211 LEU A O 1
ATOM 1582 N N . HIS A 1 212 ? 3.168 -11.746 -11.137 1.00 97.25 212 HIS A N 1
ATOM 1583 C CA . HIS A 1 212 ? 2.168 -12.709 -10.703 1.00 97.25 212 HIS A CA 1
ATOM 1584 C C . HIS A 1 212 ? 2.078 -12.687 -9.176 1.00 97.25 212 HIS A C 1
ATOM 1586 O O . HIS A 1 212 ? 3.099 -12.691 -8.486 1.00 97.25 212 HIS A O 1
ATOM 1592 N N . LEU A 1 213 ? 0.861 -12.612 -8.639 1.00 95.94 213 LEU A N 1
ATOM 1593 C CA . LEU A 1 213 ? 0.634 -12.658 -7.199 1.00 95.94 213 LEU A CA 1
ATOM 1594 C C . LEU A 1 213 ? 0.935 -14.071 -6.689 1.00 95.94 213 LEU A C 1
ATOM 1596 O O . LEU A 1 213 ? 0.370 -15.036 -7.200 1.00 95.94 213 LEU A O 1
ATOM 1600 N N . LYS A 1 214 ? 1.750 -14.203 -5.638 1.00 96.62 214 LYS A N 1
ATOM 1601 C CA . LYS A 1 214 ? 2.076 -15.514 -5.066 1.00 96.62 214 LYS A CA 1
ATOM 1602 C C . LYS A 1 214 ? 0.814 -16.240 -4.598 1.00 96.62 214 LYS A C 1
ATOM 1604 O O . LYS A 1 214 ? 0.083 -15.741 -3.741 1.00 96.62 214 LYS A O 1
ATOM 1609 N N . GLY A 1 215 ? 0.564 -17.420 -5.172 1.00 90.44 215 GLY A N 1
ATOM 1610 C CA . GLY A 1 215 ? -0.657 -18.203 -4.931 1.00 90.44 215 GLY A CA 1
ATOM 1611 C C . GLY A 1 215 ? -1.937 -17.598 -5.529 1.00 90.44 215 GLY A C 1
ATOM 1612 O O . GLY A 1 215 ? -3.036 -17.992 -5.143 1.00 90.44 215 GLY A O 1
ATOM 1613 N N . GLY A 1 216 ? -1.802 -16.623 -6.429 1.00 92.44 216 GLY A N 1
ATOM 1614 C CA . GLY A 1 216 ? -2.889 -15.922 -7.101 1.00 92.44 216 GLY A CA 1
ATOM 1615 C C . GLY A 1 216 ? -2.781 -16.016 -8.621 1.00 92.44 216 GLY A C 1
ATOM 1616 O O . GLY A 1 216 ? -2.547 -17.092 -9.162 1.00 92.44 216 GLY A O 1
ATOM 1617 N N . GLY A 1 217 ? -3.012 -14.888 -9.293 1.00 94.50 217 GLY A N 1
ATOM 1618 C CA . GLY A 1 217 ? -2.947 -14.761 -10.747 1.00 94.50 217 GLY A CA 1
ATOM 1619 C C . GLY A 1 217 ? -2.065 -13.593 -11.183 1.00 94.50 217 GLY A C 1
ATOM 1620 O O . GLY A 1 217 ? -1.514 -12.856 -10.360 1.00 94.50 217 GLY A O 1
ATOM 1621 N N . TRP A 1 218 ? -1.970 -13.399 -12.497 1.00 95.62 218 TRP A N 1
ATOM 1622 C CA . TRP A 1 218 ? -1.300 -12.245 -13.090 1.00 95.62 218 TRP A CA 1
ATOM 1623 C C . TRP A 1 218 ? -1.987 -10.933 -12.712 1.00 95.62 218 TRP A C 1
ATOM 1625 O O . TRP A 1 218 ? -3.211 -10.827 -12.785 1.00 95.62 218 TRP A O 1
ATOM 1635 N N . LEU A 1 219 ? -1.185 -9.931 -12.354 1.00 93.50 219 LEU A N 1
ATOM 1636 C CA . LEU A 1 219 ? -1.640 -8.551 -12.219 1.00 93.50 219 LEU A CA 1
ATOM 1637 C C . LEU A 1 219 ? -1.629 -7.845 -13.584 1.00 93.50 219 LEU A C 1
ATOM 1639 O O . LEU A 1 219 ? -1.054 -8.342 -14.567 1.00 93.50 219 LEU A O 1
ATOM 1643 N N . ASP A 1 220 ? -2.244 -6.667 -13.639 1.00 90.56 220 ASP A N 1
ATOM 1644 C CA . ASP A 1 220 ? -2.282 -5.846 -14.847 1.00 90.56 220 ASP A CA 1
ATOM 1645 C C . ASP A 1 220 ? -0.876 -5.567 -15.395 1.00 90.56 220 ASP A C 1
ATOM 1647 O O . ASP A 1 220 ? 0.123 -5.518 -14.672 1.00 90.56 220 ASP A O 1
ATOM 1651 N N . GLU A 1 221 ? -0.795 -5.451 -16.718 1.00 91.69 221 GLU A N 1
ATOM 1652 C CA . GLU A 1 221 ? 0.436 -5.051 -17.385 1.00 91.69 221 GLU A CA 1
ATOM 1653 C C . GLU A 1 221 ? 0.727 -3.570 -17.192 1.00 91.69 221 GLU A C 1
ATOM 1655 O O . GLU A 1 221 ? -0.164 -2.733 -17.314 1.00 91.69 221 GLU A O 1
ATOM 1660 N N . VAL A 1 222 ? 2.000 -3.258 -16.974 1.00 91.62 222 VAL A N 1
ATOM 1661 C CA . VAL A 1 222 ? 2.514 -1.894 -16.936 1.00 91.62 222 VAL A CA 1
ATOM 1662 C C . VAL A 1 222 ? 3.449 -1.685 -18.114 1.00 91.62 222 VAL A C 1
ATOM 1664 O O . VAL A 1 222 ? 4.301 -2.531 -18.387 1.00 91.62 222 VAL A O 1
ATOM 1667 N N . THR A 1 223 ? 3.303 -0.544 -18.787 1.00 92.75 223 THR A N 1
ATOM 1668 C CA . THR A 1 223 ? 4.245 -0.062 -19.801 1.00 92.75 223 THR A CA 1
ATOM 1669 C C . THR A 1 223 ? 5.090 1.066 -19.211 1.00 92.75 223 THR A C 1
ATOM 1671 O O . THR A 1 223 ? 4.541 2.050 -18.713 1.00 92.75 223 THR A O 1
ATOM 1674 N N . ASP A 1 224 ? 6.417 0.934 -19.275 1.00 91.69 224 ASP A N 1
ATOM 1675 C CA . ASP A 1 224 ? 7.388 1.837 -18.648 1.00 91.69 224 ASP A CA 1
ATOM 1676 C C . ASP A 1 224 ? 7.013 2.160 -17.180 1.00 91.69 224 ASP A C 1
ATOM 1678 O O . ASP A 1 224 ? 6.825 1.283 -16.337 1.00 91.69 224 ASP A O 1
ATOM 1682 N N . PHE A 1 225 ? 6.870 3.447 -16.867 1.00 81.06 225 PHE A N 1
ATOM 1683 C CA . PHE A 1 225 ? 6.316 3.977 -15.633 1.00 81.06 225 PHE A CA 1
ATOM 1684 C C . PHE A 1 225 ? 5.610 5.308 -15.967 1.00 81.06 225 PHE A C 1
ATOM 1686 O O . PHE A 1 225 ? 6.114 6.108 -16.769 1.00 81.06 225 PHE A O 1
ATOM 1693 N N . GLY A 1 226 ? 4.425 5.538 -15.392 1.00 64.56 226 GLY A N 1
ATOM 1694 C CA . GLY A 1 226 ? 3.525 6.647 -15.747 1.00 64.56 226 GLY A CA 1
ATOM 1695 C C . GLY A 1 226 ? 2.748 7.225 -14.557 1.00 64.56 226 GLY A C 1
ATOM 1696 O O . GLY A 1 226 ? 2.844 6.724 -13.437 1.00 64.56 226 GLY A O 1
ATOM 1697 N N . ALA A 1 227 ? 2.003 8.311 -14.794 1.00 41.22 227 ALA A N 1
ATOM 1698 C CA . ALA A 1 227 ? 1.236 9.028 -13.771 1.00 41.22 227 ALA A CA 1
ATOM 1699 C C . ALA A 1 227 ? -0.179 8.435 -13.589 1.00 41.22 227 ALA A C 1
ATOM 1701 O O . ALA A 1 227 ? -1.039 8.655 -14.437 1.00 41.22 227 ALA A O 1
ATOM 1702 N N . GLY A 1 228 ? -0.401 7.740 -12.460 1.00 49.09 228 GLY A N 1
ATOM 1703 C CA . GLY A 1 228 ? -1.672 7.101 -12.059 1.00 49.09 228 GLY A CA 1
ATOM 1704 C C . GLY A 1 228 ? -2.046 5.854 -12.890 1.00 49.09 228 GLY A C 1
ATOM 1705 O O . GLY A 1 228 ? -1.632 5.734 -14.032 1.00 49.09 228 GLY A O 1
ATOM 1706 N N . ASP A 1 229 ? -2.796 4.864 -12.404 1.00 43.06 229 ASP A N 1
ATOM 1707 C CA . ASP A 1 229 ? -2.779 4.316 -11.051 1.00 43.06 229 ASP A CA 1
ATOM 1708 C C . ASP A 1 229 ? -1.479 3.517 -10.889 1.00 43.06 229 ASP A C 1
ATOM 1710 O O . ASP A 1 229 ? -1.199 2.553 -11.599 1.00 43.06 229 ASP A O 1
ATOM 1714 N N . ASN A 1 230 ? -0.665 3.980 -9.941 1.00 57.84 230 ASN A N 1
ATOM 1715 C CA . ASN A 1 230 ? 0.568 3.383 -9.433 1.00 57.84 230 ASN A CA 1
ATOM 1716 C C . ASN A 1 230 ? 1.819 3.381 -10.331 1.00 57.84 230 ASN A C 1
ATOM 1718 O O . ASN A 1 230 ? 2.907 3.562 -9.789 1.00 57.84 230 ASN A O 1
ATOM 1722 N N . GLY A 1 231 ? 1.721 3.259 -11.658 1.00 79.56 231 GLY A N 1
ATOM 1723 C CA . GLY A 1 231 ? 2.897 3.350 -12.545 1.00 79.56 231 GLY A CA 1
ATOM 1724 C C . GLY A 1 231 ? 4.022 2.362 -12.194 1.00 79.56 231 GLY A C 1
ATOM 1725 O O . GLY A 1 231 ? 5.193 2.673 -12.410 1.00 79.56 231 GLY A O 1
ATOM 1726 N N . PHE A 1 232 ? 3.663 1.229 -11.587 1.00 90.00 232 PHE A N 1
ATOM 1727 C CA . PHE A 1 232 ? 4.534 0.141 -11.153 1.00 90.00 232 PHE A CA 1
ATOM 1728 C C . PHE A 1 232 ? 3.797 -1.188 -11.301 1.00 90.00 232 PHE A C 1
ATOM 1730 O O . PHE A 1 232 ? 2.580 -1.234 -11.114 1.00 90.00 232 PHE A O 1
ATOM 1737 N N . ALA A 1 233 ? 4.517 -2.271 -11.584 1.00 92.56 233 ALA A N 1
ATOM 1738 C CA . ALA A 1 233 ? 3.964 -3.617 -11.474 1.00 92.56 233 ALA A CA 1
ATOM 1739 C C . ALA A 1 233 ? 4.005 -4.085 -10.015 1.00 92.56 233 ALA A C 1
ATOM 1741 O O . ALA A 1 233 ? 4.921 -3.729 -9.270 1.00 92.56 233 ALA A O 1
ATOM 1742 N N . GLY A 1 234 ? 3.042 -4.918 -9.626 1.00 91.69 234 GLY A N 1
ATOM 1743 C CA . GLY A 1 234 ? 2.946 -5.490 -8.283 1.00 91.69 234 GLY A CA 1
ATOM 1744 C C . GLY A 1 234 ? 1.774 -4.949 -7.476 1.00 91.69 234 GLY A C 1
ATOM 1745 O O . GLY A 1 234 ? 1.127 -3.967 -7.841 1.00 91.69 234 GLY A O 1
ATOM 1746 N N . TYR A 1 235 ? 1.487 -5.619 -6.367 1.00 87.12 235 TYR A N 1
ATOM 1747 C CA . TYR A 1 235 ? 0.440 -5.240 -5.434 1.00 87.12 235 TYR A CA 1
ATOM 1748 C C . TYR A 1 235 ? 1.058 -4.885 -4.073 1.00 87.12 235 TYR A C 1
ATOM 1750 O O . TYR A 1 235 ? 1.729 -5.726 -3.467 1.00 87.12 235 TYR A O 1
ATOM 1758 N N . PRO A 1 236 ? 0.822 -3.666 -3.546 1.00 85.44 236 PRO A N 1
ATOM 1759 C CA . PRO A 1 236 ? 1.414 -3.222 -2.288 1.00 85.44 236 PRO A CA 1
ATOM 1760 C C . PRO A 1 236 ? 1.189 -4.210 -1.141 1.00 85.44 236 PRO A C 1
ATOM 1762 O O . PRO A 1 236 ? 0.072 -4.692 -0.947 1.00 85.44 236 PRO A O 1
ATOM 1765 N N . CYS A 1 237 ? 2.228 -4.464 -0.344 1.00 86.31 237 CYS A N 1
ATOM 1766 C CA . CYS A 1 237 ? 2.206 -5.436 0.754 1.00 86.31 237 CYS A CA 1
ATOM 1767 C C . CYS A 1 237 ? 1.888 -6.891 0.362 1.00 86.31 237 CYS A C 1
ATOM 1769 O O . CYS A 1 237 ? 1.493 -7.688 1.220 1.00 86.31 237 CYS A O 1
ATOM 1771 N N . ARG A 1 238 ? 2.023 -7.263 -0.911 1.00 90.69 238 ARG A N 1
ATOM 1772 C CA . ARG A 1 238 ? 1.851 -8.647 -1.351 1.00 90.69 238 ARG A CA 1
ATOM 1773 C C . ARG A 1 238 ? 3.139 -9.195 -1.930 1.00 90.69 238 ARG A C 1
ATOM 1775 O O . ARG A 1 238 ? 4.023 -8.457 -2.347 1.00 90.69 238 ARG A O 1
ATOM 1782 N N . GLN A 1 239 ? 3.212 -10.517 -1.903 1.00 95.38 239 GLN A N 1
ATOM 1783 C CA . GLN A 1 239 ? 4.330 -11.292 -2.409 1.00 95.38 239 GLN A CA 1
ATOM 1784 C C . GLN A 1 239 ? 4.042 -11.706 -3.846 1.00 95.38 239 GLN A C 1
ATOM 1786 O O . GLN A 1 239 ? 2.893 -11.992 -4.192 1.00 95.38 239 GLN A O 1
ATOM 1791 N N . HIS A 1 240 ? 5.091 -11.778 -4.650 1.00 98.06 240 HIS A N 1
ATOM 1792 C CA . HIS A 1 240 ? 5.018 -12.145 -6.057 1.00 98.06 240 HIS A CA 1
ATOM 1793 C C . HIS A 1 240 ? 5.965 -13.309 -6.324 1.00 98.06 240 HIS A C 1
ATOM 1795 O O . HIS A 1 240 ? 6.949 -13.466 -5.600 1.00 98.06 240 HIS A O 1
ATOM 1801 N N . ASP A 1 241 ? 5.652 -14.131 -7.318 1.00 98.06 241 ASP A N 1
ATOM 1802 C CA . ASP A 1 241 ? 6.376 -15.378 -7.595 1.00 98.06 241 ASP A CA 1
ATOM 1803 C C . ASP A 1 241 ? 6.811 -15.555 -9.056 1.00 98.06 241 ASP A C 1
ATOM 1805 O O . ASP A 1 241 ? 7.737 -16.315 -9.334 1.00 98.06 241 ASP A O 1
ATOM 1809 N N . LEU A 1 242 ? 6.215 -14.802 -9.985 1.00 98.31 242 LEU A N 1
ATOM 1810 C CA . LEU A 1 242 ? 6.666 -14.712 -11.374 1.00 98.31 242 LEU A CA 1
ATOM 1811 C C . LEU A 1 242 ? 6.756 -13.255 -11.834 1.00 98.31 242 LEU A C 1
ATOM 1813 O O . LEU A 1 242 ? 5.930 -12.416 -11.473 1.00 98.31 242 LEU A O 1
ATOM 1817 N N . LEU A 1 243 ? 7.732 -12.983 -12.695 1.00 98.62 243 LEU A N 1
ATOM 1818 C CA . LEU A 1 243 ? 7.901 -11.740 -13.440 1.00 98.62 243 LEU A CA 1
ATOM 1819 C C . LEU A 1 243 ? 7.890 -12.054 -14.937 1.00 98.62 243 LEU A C 1
ATOM 1821 O O . LEU A 1 243 ? 8.663 -12.882 -15.418 1.00 98.62 243 LEU A O 1
ATOM 1825 N N . CYS A 1 244 ? 7.052 -11.350 -15.690 1.00 98.12 244 CYS A N 1
ATOM 1826 C CA . CYS A 1 244 ? 7.070 -11.367 -17.148 1.00 98.12 244 CYS A CA 1
ATOM 1827 C C . CYS A 1 244 ? 7.419 -9.972 -17.653 1.00 98.12 244 CYS A C 1
ATOM 1829 O O . CYS A 1 244 ? 6.779 -9.013 -17.226 1.00 98.12 244 CYS A O 1
ATOM 1831 N N . ALA A 1 245 ? 8.379 -9.854 -18.572 1.00 98.00 245 ALA A N 1
ATOM 1832 C CA . 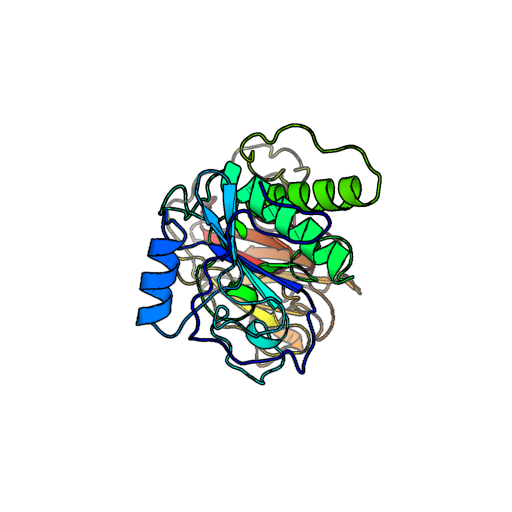ALA A 1 245 ? 8.768 -8.578 -19.162 1.00 98.00 245 ALA A CA 1
ATOM 1833 C C . ALA A 1 245 ? 9.147 -8.734 -20.641 1.00 98.00 245 ALA A C 1
ATOM 1835 O O . ALA A 1 245 ? 9.774 -9.717 -21.026 1.00 98.00 245 ALA A O 1
ATOM 1836 N N . ARG A 1 246 ? 8.785 -7.762 -21.480 1.00 97.00 246 ARG A N 1
ATOM 1837 C CA . ARG A 1 246 ? 9.204 -7.683 -22.889 1.00 97.00 246 ARG A CA 1
ATOM 1838 C C . ARG A 1 246 ? 9.400 -6.238 -23.318 1.00 97.00 246 ARG A C 1
ATOM 1840 O O . ARG A 1 246 ? 8.886 -5.324 -22.684 1.00 97.00 246 ARG A O 1
ATOM 1847 N N . VAL A 1 247 ? 10.098 -6.052 -24.427 1.00 97.94 247 VAL A N 1
ATOM 1848 C CA . VAL A 1 247 ? 10.349 -4.746 -25.045 1.00 97.94 247 VAL A CA 1
ATOM 1849 C C . VAL A 1 247 ? 9.864 -4.756 -26.486 1.00 97.94 247 VAL A C 1
ATOM 1851 O O . VAL A 1 247 ? 9.941 -5.785 -27.155 1.00 97.94 247 VAL A O 1
ATOM 1854 N N . ASP A 1 248 ? 9.400 -3.609 -26.975 1.00 97.12 248 ASP A N 1
ATOM 1855 C CA . ASP A 1 248 ? 8.941 -3.476 -28.367 1.00 97.12 248 ASP A CA 1
ATOM 1856 C C . ASP A 1 248 ? 10.092 -3.589 -29.381 1.00 97.12 248 ASP A C 1
ATOM 1858 O O . ASP A 1 248 ? 9.895 -3.951 -30.543 1.00 97.12 248 ASP A O 1
ATOM 1862 N N . ARG A 1 249 ? 11.316 -3.270 -28.948 1.00 97.25 249 ARG A N 1
ATOM 1863 C CA . ARG A 1 249 ? 12.525 -3.288 -29.773 1.00 97.25 249 ARG A CA 1
ATOM 1864 C C . ARG A 1 249 ? 13.726 -3.708 -28.932 1.00 97.25 249 ARG A C 1
ATOM 1866 O O . ARG A 1 249 ? 13.758 -3.441 -27.740 1.00 97.25 249 ARG A O 1
ATOM 1873 N N . GLY A 1 250 ? 14.714 -4.350 -29.556 1.00 97.19 250 GLY A N 1
ATOM 1874 C CA . GLY A 1 250 ? 15.894 -4.865 -28.859 1.00 97.19 250 GLY A CA 1
ATOM 1875 C C . GLY A 1 250 ? 15.630 -6.184 -28.149 1.00 97.19 250 GLY A C 1
ATOM 1876 O O . GLY A 1 250 ? 14.790 -6.980 -28.567 1.00 97.19 250 GLY A O 1
ATOM 1877 N N . THR A 1 251 ? 16.402 -6.459 -27.105 1.00 98.00 251 THR A N 1
ATOM 1878 C CA . THR A 1 251 ? 16.224 -7.660 -26.282 1.00 98.00 251 THR A CA 1
ATOM 1879 C C . THR A 1 251 ? 16.406 -7.296 -24.824 1.00 98.00 251 THR A C 1
ATOM 1881 O O . THR A 1 251 ? 17.444 -6.758 -24.452 1.00 98.00 251 THR A O 1
ATOM 1884 N N . LEU A 1 252 ? 15.418 -7.624 -23.996 1.00 98.19 252 LEU A N 1
ATOM 1885 C CA . LEU A 1 252 ? 15.524 -7.523 -22.547 1.00 98.19 252 LEU A CA 1
ATOM 1886 C C . LEU A 1 252 ? 15.804 -8.915 -21.987 1.00 98.19 252 LEU A C 1
ATOM 1888 O O . LEU A 1 252 ? 14.993 -9.821 -22.156 1.00 98.19 252 LEU A O 1
ATOM 1892 N N . LYS A 1 253 ? 16.948 -9.084 -21.329 1.00 97.62 253 LYS A N 1
ATOM 1893 C CA . LYS A 1 253 ? 17.222 -10.258 -20.498 1.00 97.62 253 LYS A CA 1
ATOM 1894 C C . LYS A 1 253 ? 16.874 -9.913 -19.063 1.00 97.62 253 LYS A C 1
ATOM 1896 O O . LYS A 1 253 ? 17.215 -8.827 -18.604 1.00 97.62 253 LYS A O 1
ATOM 1901 N N . TYR A 1 254 ? 16.219 -10.818 -18.356 1.00 98.31 254 TYR A N 1
ATOM 1902 C CA . TYR A 1 254 ? 15.884 -10.606 -16.955 1.00 98.31 254 TYR A CA 1
ATOM 1903 C C . TYR A 1 254 ? 15.848 -11.921 -16.185 1.00 98.31 254 TYR A C 1
ATOM 1905 O O . TYR A 1 254 ? 15.585 -12.979 -16.751 1.00 98.31 254 TYR A O 1
ATOM 1913 N N . GLN A 1 255 ? 16.132 -11.830 -14.893 1.00 98.25 255 GLN A N 1
ATOM 1914 C CA . GLN A 1 255 ? 16.059 -12.927 -13.934 1.00 98.25 255 GLN A CA 1
ATOM 1915 C C . GLN A 1 255 ? 15.561 -12.394 -12.588 1.00 98.25 255 GLN A C 1
ATOM 1917 O O . GLN A 1 255 ? 15.578 -11.182 -12.336 1.00 98.25 255 GLN A O 1
ATOM 1922 N N . VAL A 1 256 ? 15.144 -13.301 -11.710 1.00 98.75 256 VAL A N 1
ATOM 1923 C CA . VAL A 1 256 ? 14.724 -12.969 -10.345 1.00 98.75 256 VAL A CA 1
ATOM 1924 C C . VAL A 1 256 ? 15.516 -13.782 -9.332 1.00 98.75 256 VAL A C 1
ATOM 1926 O O . VAL A 1 256 ? 15.942 -14.901 -9.621 1.00 98.75 256 VAL A O 1
ATOM 1929 N N . HIS A 1 257 ? 15.720 -13.195 -8.159 1.00 98.75 257 HIS A N 1
ATOM 1930 C CA . HIS A 1 257 ? 16.122 -13.911 -6.961 1.00 98.75 257 HIS A CA 1
ATOM 1931 C C . HIS A 1 257 ? 14.853 -14.270 -6.186 1.00 98.75 257 HIS A C 1
ATOM 1933 O O . HIS A 1 257 ? 13.965 -13.420 -6.037 1.00 98.75 257 HIS A O 1
ATOM 1939 N N . THR A 1 258 ? 14.751 -15.518 -5.735 1.00 98.62 258 THR A N 1
ATOM 1940 C CA . THR A 1 258 ? 13.713 -15.953 -4.800 1.00 98.62 258 THR A CA 1
ATOM 1941 C C . THR A 1 258 ? 14.314 -16.193 -3.421 1.00 98.62 258 THR A C 1
ATOM 1943 O O . THR A 1 258 ? 15.463 -16.621 -3.295 1.00 98.62 258 THR A O 1
ATOM 1946 N N . ILE A 1 259 ? 13.534 -15.950 -2.367 1.00 98.00 259 ILE A N 1
ATOM 1947 C CA . ILE A 1 259 ? 13.952 -16.241 -0.985 1.00 98.00 259 ILE A CA 1
ATOM 1948 C C . ILE A 1 259 ? 14.291 -17.734 -0.838 1.00 98.00 259 ILE A C 1
ATOM 1950 O O . ILE A 1 259 ? 15.180 -18.109 -0.076 1.00 98.00 259 ILE A O 1
ATOM 1954 N N . GLU A 1 260 ? 13.556 -18.580 -1.556 1.00 98.31 260 GLU A N 1
ATOM 1955 C CA . GLU A 1 260 ? 13.606 -20.029 -1.462 1.00 98.31 260 GLU A CA 1
ATOM 1956 C C . GLU A 1 260 ? 14.764 -20.652 -2.267 1.00 98.31 260 GLU A C 1
ATOM 1958 O O . GLU A 1 260 ? 15.337 -21.635 -1.800 1.00 98.31 260 GLU A O 1
ATOM 1963 N N . ASP A 1 261 ? 15.143 -20.093 -3.425 1.00 98.31 261 ASP A N 1
ATOM 1964 C CA . ASP A 1 261 ? 16.076 -20.750 -4.368 1.00 98.31 261 ASP A CA 1
ATOM 1965 C C . ASP A 1 261 ? 17.298 -19.906 -4.739 1.00 98.31 261 ASP A C 1
ATOM 1967 O O . ASP A 1 261 ? 18.253 -20.412 -5.330 1.00 98.31 261 ASP A O 1
ATOM 1971 N N . GLY A 1 262 ? 17.295 -18.620 -4.400 1.00 98.38 262 GLY A N 1
ATOM 1972 C CA . GLY A 1 262 ? 18.313 -17.688 -4.848 1.00 98.38 262 GLY A CA 1
ATOM 1973 C C . GLY A 1 262 ? 18.089 -17.202 -6.281 1.00 98.38 262 GLY A C 1
ATOM 1974 O O . GLY A 1 262 ? 16.957 -17.097 -6.751 1.00 98.38 262 GLY A O 1
ATOM 1975 N N . TRP A 1 263 ? 19.172 -16.847 -6.979 1.00 98.50 263 TRP A N 1
ATOM 1976 C CA . TRP A 1 263 ? 19.103 -16.387 -8.370 1.00 98.50 263 TRP A CA 1
ATOM 1977 C C . TRP A 1 263 ? 18.738 -17.527 -9.321 1.00 98.50 263 TRP A C 1
ATOM 1979 O O . TRP A 1 263 ? 19.434 -18.539 -9.381 1.00 98.50 263 TRP A O 1
ATOM 1989 N N . LEU A 1 264 ? 17.681 -17.311 -10.101 1.00 98.38 264 LEU A N 1
ATOM 1990 C CA . LEU A 1 264 ? 17.236 -18.207 -11.166 1.00 98.38 264 LEU A CA 1
ATOM 1991 C C . LEU A 1 264 ? 17.831 -17.810 -12.525 1.00 98.38 264 LEU A C 1
ATOM 1993 O O . LEU A 1 264 ? 18.418 -16.737 -12.669 1.00 98.38 264 LEU A O 1
ATOM 1997 N N . ASP A 1 265 ? 17.648 -18.671 -13.527 1.00 97.56 265 ASP A N 1
ATOM 1998 C CA . ASP A 1 265 ? 18.149 -18.453 -14.884 1.00 97.56 265 ASP A CA 1
ATOM 1999 C C . ASP A 1 265 ? 17.527 -17.224 -15.570 1.00 97.56 265 ASP A C 1
ATOM 2001 O O . ASP A 1 265 ? 16.380 -16.832 -15.328 1.00 97.56 265 ASP A O 1
ATOM 2005 N N . TYR A 1 266 ? 18.290 -16.638 -16.495 1.00 97.44 266 TYR A N 1
ATOM 2006 C CA . TYR A 1 266 ? 17.808 -15.564 -17.359 1.00 97.44 266 TYR A CA 1
ATOM 2007 C C . TYR A 1 266 ? 16.770 -16.050 -18.370 1.00 97.44 266 TYR A C 1
ATOM 2009 O O . TYR A 1 266 ? 16.957 -17.057 -19.052 1.00 97.44 266 TYR A O 1
ATOM 2017 N N . VAL A 1 267 ? 15.757 -15.215 -18.588 1.00 97.88 267 VAL A N 1
ATOM 2018 C CA . VAL A 1 267 ? 14.791 -15.329 -19.685 1.00 97.88 267 VAL A CA 1
ATOM 2019 C C . VAL A 1 267 ? 14.759 -14.043 -20.517 1.00 97.88 267 VAL A C 1
ATOM 2021 O O . VAL A 1 267 ? 15.267 -12.998 -20.102 1.00 97.88 267 VAL A O 1
ATOM 2024 N N . SER A 1 268 ? 14.171 -14.110 -21.713 1.00 97.00 268 SER A N 1
ATOM 2025 C CA . SER A 1 268 ? 14.029 -12.943 -22.603 1.00 97.00 268 SER A CA 1
ATOM 2026 C C . SER A 1 268 ? 12.775 -12.937 -23.482 1.00 97.00 268 SER A C 1
ATOM 2028 O O . SER A 1 268 ? 12.553 -11.980 -24.223 1.00 97.00 268 SER A O 1
ATOM 2030 N N . LYS A 1 269 ? 11.958 -13.998 -23.438 1.00 94.88 269 LYS A N 1
ATOM 2031 C CA . LYS A 1 269 ? 10.806 -14.161 -24.338 1.00 94.88 269 LYS A CA 1
ATOM 2032 C C . LYS A 1 269 ? 9.617 -13.276 -23.943 1.00 94.88 269 LYS A C 1
ATOM 2034 O O . LYS A 1 269 ? 8.948 -12.758 -24.831 1.00 94.88 269 LYS A O 1
ATOM 2039 N N . GLY A 1 270 ? 9.360 -13.096 -22.645 1.00 95.19 270 GLY A N 1
ATOM 2040 C CA . GLY A 1 270 ? 8.289 -12.226 -22.154 1.00 95.19 270 GLY A CA 1
ATOM 2041 C C . GLY A 1 270 ? 6.882 -12.668 -22.562 1.00 95.19 270 GLY A C 1
ATOM 2042 O O . GLY A 1 270 ? 6.135 -11.892 -23.158 1.00 95.19 270 GLY A O 1
ATOM 2043 N N . ASP A 1 271 ? 6.523 -13.912 -22.240 1.00 94.88 271 ASP A N 1
ATOM 2044 C CA . ASP A 1 271 ? 5.247 -14.542 -22.598 1.00 94.88 271 ASP A CA 1
ATOM 2045 C C . ASP A 1 271 ? 4.585 -15.178 -21.367 1.00 94.88 271 ASP A C 1
ATOM 2047 O O . ASP A 1 271 ? 5.041 -16.199 -20.856 1.00 94.88 271 ASP A O 1
ATOM 2051 N N . ARG A 1 272 ? 3.482 -14.585 -20.897 1.00 93.25 272 ARG A N 1
ATOM 2052 C CA . ARG A 1 272 ? 2.752 -15.043 -19.698 1.00 93.25 272 ARG A CA 1
ATOM 2053 C C . ARG A 1 272 ? 2.030 -16.376 -19.888 1.00 93.25 272 ARG A C 1
ATOM 2055 O O . ARG A 1 272 ? 1.649 -16.991 -18.895 1.00 93.25 272 ARG A O 1
ATOM 2062 N N . ASN A 1 273 ? 1.815 -16.801 -21.135 1.00 92.12 273 ASN A N 1
ATOM 2063 C CA . ASN A 1 273 ? 1.171 -18.079 -21.449 1.00 92.12 273 ASN A CA 1
ATOM 2064 C C . ASN A 1 273 ? 2.174 -19.240 -21.489 1.00 92.12 273 ASN A C 1
ATOM 2066 O O . ASN A 1 273 ? 1.774 -20.400 -21.536 1.00 92.12 273 ASN A O 1
ATOM 2070 N N . ASP A 1 274 ? 3.468 -18.930 -21.454 1.00 92.75 274 ASP A N 1
ATOM 2071 C CA . ASP A 1 274 ? 4.571 -19.880 -21.396 1.00 92.75 274 ASP A CA 1
ATOM 2072 C C . ASP A 1 274 ? 5.443 -19.515 -20.197 1.00 92.75 274 ASP A C 1
ATOM 2074 O O . ASP A 1 274 ? 6.526 -18.960 -20.339 1.00 92.75 274 ASP A O 1
ATOM 2078 N N . THR A 1 275 ? 4.953 -19.773 -18.985 1.00 90.38 275 THR A N 1
ATOM 2079 C CA . THR A 1 275 ? 5.649 -19.364 -17.753 1.00 90.38 275 THR A CA 1
ATOM 2080 C C . THR A 1 275 ? 7.018 -20.018 -17.579 1.00 90.38 275 THR A C 1
ATOM 2082 O O . THR A 1 275 ? 7.842 -19.482 -16.850 1.00 90.38 275 THR A O 1
ATOM 2085 N N . VAL A 1 276 ? 7.280 -21.133 -18.268 1.00 88.44 276 VAL A N 1
ATOM 2086 C CA . VAL A 1 276 ? 8.557 -21.857 -18.212 1.00 88.44 276 VAL A CA 1
ATOM 2087 C C . VAL A 1 276 ? 9.648 -21.130 -18.999 1.00 88.44 276 VAL A C 1
ATOM 2089 O O . VAL A 1 276 ? 10.769 -21.025 -18.518 1.00 88.44 276 VAL A O 1
ATOM 2092 N N . ASN A 1 277 ? 9.340 -20.619 -20.197 1.00 89.31 277 ASN A N 1
ATOM 2093 C CA . ASN A 1 277 ? 10.347 -19.975 -21.059 1.00 89.31 277 ASN A CA 1
ATOM 2094 C C . ASN A 1 277 ? 10.164 -18.455 -21.185 1.00 89.31 277 ASN A C 1
ATOM 2096 O O . ASN A 1 277 ? 11.041 -17.739 -21.672 1.00 89.31 277 ASN A O 1
ATOM 2100 N N . GLY A 1 278 ? 8.986 -17.963 -20.817 1.00 92.62 278 GLY A N 1
ATOM 2101 C CA . GLY A 1 278 ? 8.528 -16.592 -20.991 1.00 92.62 278 GLY A CA 1
ATOM 2102 C C . GLY A 1 278 ? 8.556 -15.752 -19.727 1.00 92.62 278 GLY A C 1
ATOM 2103 O O . GLY A 1 278 ? 8.353 -14.545 -19.828 1.00 92.62 278 GLY A O 1
ATOM 2104 N N . CYS A 1 279 ? 8.797 -16.340 -18.556 1.00 97.75 279 CYS A N 1
ATOM 2105 C CA . CYS A 1 279 ? 8.764 -15.650 -17.268 1.00 97.75 279 CYS A CA 1
ATOM 2106 C C . CYS A 1 279 ? 9.954 -16.065 -16.400 1.00 97.75 279 CYS A C 1
ATOM 2108 O O . CYS A 1 279 ? 10.430 -17.189 -16.488 1.00 97.75 279 CYS A O 1
ATOM 2110 N N . ALA A 1 280 ? 10.418 -15.147 -15.559 1.00 98.38 280 ALA A N 1
ATOM 2111 C CA . ALA A 1 280 ? 11.379 -15.445 -14.507 1.00 98.38 280 ALA A CA 1
ATOM 2112 C C . ALA A 1 280 ? 10.615 -15.746 -13.212 1.00 98.38 280 ALA A C 1
ATOM 2114 O O . ALA A 1 280 ? 9.628 -15.067 -12.920 1.00 98.38 280 ALA A O 1
ATOM 2115 N N . GLY A 1 281 ? 11.088 -16.710 -12.426 1.00 97.81 281 GLY A N 1
ATOM 2116 C CA . GLY A 1 281 ? 10.476 -17.094 -11.153 1.00 97.81 281 GLY A CA 1
ATOM 2117 C C . GLY A 1 281 ? 9.956 -18.527 -11.140 1.00 97.81 281 GLY A C 1
ATOM 2118 O O . GLY A 1 281 ? 9.961 -19.223 -12.154 1.00 97.81 281 GLY A O 1
ATOM 2119 N N . ILE A 1 282 ? 9.489 -18.953 -9.971 1.00 97.00 282 ILE A N 1
ATOM 2120 C CA . ILE A 1 282 ? 8.868 -20.257 -9.744 1.00 97.00 282 ILE A CA 1
ATOM 2121 C C . ILE A 1 282 ? 7.561 -19.992 -9.007 1.00 97.00 282 ILE A C 1
ATOM 2123 O O . ILE A 1 282 ? 7.559 -19.345 -7.963 1.00 97.00 282 ILE A O 1
ATOM 2127 N N . ALA A 1 283 ? 6.445 -20.501 -9.531 1.00 95.88 283 ALA A N 1
ATOM 2128 C CA . ALA A 1 283 ? 5.146 -20.338 -8.887 1.00 95.88 283 ALA A CA 1
ATOM 2129 C C . ALA A 1 283 ? 5.197 -20.834 -7.428 1.00 95.88 283 ALA A C 1
ATOM 2131 O O . ALA A 1 283 ? 5.617 -21.956 -7.150 1.00 95.88 283 ALA A O 1
ATOM 2132 N N . GLY A 1 284 ? 4.762 -19.989 -6.494 1.00 96.12 284 GLY A N 1
ATOM 2133 C CA . GLY A 1 284 ? 4.836 -20.240 -5.057 1.00 96.12 284 GLY A CA 1
ATOM 2134 C C . GLY A 1 284 ? 6.145 -19.827 -4.374 1.00 96.12 284 GLY A C 1
ATOM 2135 O O . GLY A 1 284 ? 6.181 -19.852 -3.144 1.00 96.12 284 GLY A O 1
ATOM 2136 N N . HIS A 1 285 ? 7.187 -19.415 -5.099 1.00 98.06 285 HIS A N 1
ATOM 2137 C CA . HIS A 1 285 ? 8.477 -19.011 -4.529 1.00 98.06 285 HIS A CA 1
ATOM 2138 C C . HIS A 1 285 ? 8.623 -17.488 -4.606 1.00 98.06 285 HIS A C 1
ATOM 2140 O O . HIS A 1 285 ? 8.336 -16.863 -5.617 1.00 98.06 285 HIS A O 1
ATOM 2146 N N . THR A 1 286 ? 8.978 -16.865 -3.493 1.00 98.44 286 THR A N 1
ATOM 2147 C CA . THR A 1 286 ? 8.860 -15.429 -3.249 1.00 98.44 286 THR A CA 1
ATOM 2148 C C . THR A 1 286 ? 9.991 -14.648 -3.891 1.00 98.44 286 THR A C 1
ATOM 2150 O O . THR A 1 286 ? 11.134 -14.777 -3.471 1.00 98.44 286 THR A O 1
ATOM 2153 N N . ILE A 1 287 ? 9.667 -13.757 -4.824 1.00 98.69 287 ILE A N 1
ATOM 2154 C CA . ILE A 1 287 ? 10.627 -12.817 -5.405 1.00 98.69 287 ILE A CA 1
ATOM 2155 C C . ILE A 1 287 ? 11.029 -11.764 -4.361 1.00 98.69 287 ILE A C 1
ATOM 2157 O O . ILE A 1 287 ? 10.169 -11.080 -3.800 1.00 98.69 287 ILE A O 1
ATOM 2161 N N . ASP A 1 288 ? 12.332 -11.589 -4.151 1.00 98.25 288 ASP A N 1
ATOM 2162 C CA . ASP A 1 288 ? 12.940 -10.534 -3.317 1.00 98.25 288 ASP A CA 1
ATOM 2163 C C . ASP A 1 288 ? 14.027 -9.723 -4.060 1.00 98.25 288 ASP A C 1
ATOM 2165 O O . ASP A 1 288 ? 14.509 -8.705 -3.552 1.00 98.25 288 ASP A O 1
ATOM 2169 N N . GLY A 1 289 ? 14.369 -10.117 -5.293 1.00 98.19 289 GLY A N 1
ATOM 2170 C CA . GLY A 1 289 ? 15.313 -9.405 -6.151 1.00 98.19 289 GLY A CA 1
ATOM 2171 C C . GLY A 1 289 ? 15.023 -9.566 -7.641 1.00 98.19 289 GLY A C 1
ATOM 2172 O O . GLY A 1 289 ? 14.541 -10.601 -8.093 1.00 98.19 289 GLY A O 1
ATOM 2173 N N . VAL A 1 290 ? 15.335 -8.534 -8.424 1.00 98.50 290 VAL A N 1
ATOM 2174 C CA . VAL A 1 290 ? 15.196 -8.517 -9.888 1.00 98.50 290 VAL A CA 1
ATOM 2175 C C . VAL A 1 290 ? 16.483 -7.994 -10.504 1.00 98.50 290 VAL A C 1
ATOM 2177 O O . VAL A 1 290 ? 17.023 -6.998 -10.029 1.00 98.50 290 VAL A O 1
ATOM 2180 N N . ARG A 1 291 ? 16.954 -8.631 -11.577 1.00 97.94 291 ARG A N 1
ATOM 2181 C CA . ARG A 1 291 ? 18.072 -8.147 -12.395 1.00 97.94 291 ARG A CA 1
ATOM 2182 C C . ARG A 1 291 ? 17.667 -8.130 -13.860 1.00 97.94 291 ARG A C 1
ATOM 2184 O O . ARG A 1 291 ? 17.063 -9.089 -14.339 1.00 97.94 291 ARG A O 1
ATOM 2191 N N . MET A 1 292 ? 18.003 -7.055 -14.565 1.00 97.88 292 MET A N 1
ATOM 2192 C CA . MET A 1 292 ? 17.681 -6.867 -15.981 1.00 97.88 292 MET A CA 1
ATOM 2193 C C . MET A 1 292 ? 18.891 -6.371 -16.763 1.00 97.88 292 MET A C 1
ATOM 2195 O O . MET A 1 292 ? 19.734 -5.685 -16.212 1.00 97.88 292 MET A O 1
ATOM 2199 N N . TYR A 1 293 ? 18.951 -6.680 -18.054 1.00 96.88 293 TYR A N 1
ATOM 2200 C CA . TYR A 1 293 ? 19.948 -6.149 -18.978 1.00 96.88 293 TYR A CA 1
ATOM 2201 C C . TYR A 1 293 ? 19.305 -5.932 -20.347 1.00 96.88 293 TYR A C 1
ATOM 2203 O O . TYR A 1 293 ? 18.747 -6.874 -20.927 1.00 96.88 293 TYR A O 1
ATOM 2211 N N . TYR A 1 294 ? 19.383 -4.714 -20.880 1.00 97.69 294 TYR A N 1
ATOM 2212 C CA . TYR A 1 294 ? 18.864 -4.400 -22.208 1.00 97.69 294 TYR A CA 1
ATOM 2213 C C . TYR A 1 294 ? 19.966 -4.396 -23.271 1.00 97.69 294 TYR A C 1
ATOM 2215 O O . TYR A 1 294 ? 20.981 -3.717 -23.164 1.00 97.69 294 TYR A O 1
ATOM 2223 N N . VAL A 1 295 ? 19.733 -5.130 -24.358 1.00 97.00 295 VAL A N 1
ATOM 2224 C CA . VAL A 1 295 ? 20.612 -5.161 -25.528 1.00 97.00 295 VAL A CA 1
ATOM 2225 C C . VAL A 1 295 ? 20.057 -4.224 -26.597 1.00 97.00 295 VAL A C 1
ATOM 2227 O O . VAL A 1 295 ? 19.037 -4.517 -27.231 1.00 97.00 295 VAL A O 1
ATOM 2230 N N . THR A 1 296 ? 20.764 -3.116 -26.829 1.00 96.06 296 THR A N 1
ATOM 2231 C CA . THR A 1 296 ? 20.476 -2.195 -27.936 1.00 96.06 296 THR A CA 1
ATOM 2232 C C . THR A 1 296 ? 20.830 -2.857 -29.278 1.00 96.06 296 THR A C 1
ATOM 2234 O O . THR A 1 296 ? 21.942 -3.374 -29.419 1.00 96.06 296 THR A O 1
ATOM 2237 N N . PRO A 1 297 ? 19.934 -2.852 -30.285 1.00 96.75 297 PRO A N 1
ATOM 2238 C CA . PRO A 1 297 ? 20.271 -3.326 -31.625 1.00 96.75 297 PRO A CA 1
ATOM 2239 C C . PRO A 1 297 ? 21.449 -2.564 -32.249 1.00 96.75 297 PRO A C 1
ATOM 2241 O O . PRO A 1 297 ? 21.614 -1.362 -32.051 1.00 96.75 297 PRO A O 1
ATOM 2244 N N . GLY A 1 298 ? 22.258 -3.255 -33.054 1.00 95.81 298 GLY A N 1
ATOM 2245 C CA . GLY A 1 298 ? 23.402 -2.636 -33.725 1.00 95.81 298 GLY A CA 1
ATOM 2246 C C . GLY A 1 298 ? 22.991 -1.463 -34.624 1.00 95.81 298 GLY A C 1
ATOM 2247 O O . GLY A 1 298 ? 22.086 -1.598 -35.444 1.00 95.81 298 GLY A O 1
ATOM 2248 N N . GLY A 1 299 ? 23.683 -0.329 -34.483 1.00 93.88 299 GLY A N 1
ATOM 2249 C CA . GLY A 1 299 ? 23.437 0.890 -35.265 1.00 93.88 299 GLY A CA 1
ATOM 2250 C C . GLY A 1 299 ? 22.354 1.820 -34.705 1.00 93.88 299 GLY A C 1
ATOM 2251 O O . GLY A 1 299 ? 22.100 2.860 -35.306 1.00 93.88 299 GLY A O 1
ATOM 2252 N N . GLU A 1 300 ? 21.734 1.479 -33.572 1.00 93.94 300 GLU A N 1
ATOM 2253 C CA . GLU A 1 300 ? 20.744 2.325 -32.896 1.00 93.94 300 GLU A CA 1
ATOM 2254 C C . GLU A 1 300 ? 21.372 3.148 -31.753 1.00 93.94 300 GLU A C 1
ATOM 2256 O O . GLU A 1 300 ? 22.474 2.859 -31.280 1.00 93.94 300 GLU A O 1
ATOM 2261 N N . GLU A 1 301 ? 20.673 4.201 -31.310 1.00 92.50 301 GLU A N 1
ATOM 2262 C CA . GLU A 1 301 ? 21.081 4.980 -30.133 1.00 92.50 301 GLU A CA 1
ATOM 2263 C C . GLU A 1 301 ? 21.133 4.079 -28.893 1.00 92.50 301 GLU A C 1
ATOM 2265 O O . GLU A 1 301 ? 20.165 3.378 -28.592 1.00 92.50 301 GLU A O 1
ATOM 2270 N N . TYR A 1 302 ? 22.246 4.139 -28.159 1.00 92.62 302 TYR A N 1
ATOM 2271 C CA . TYR A 1 302 ? 22.459 3.329 -26.963 1.00 92.62 302 TYR A CA 1
ATOM 2272 C C . TYR A 1 302 ? 21.405 3.619 -25.889 1.00 92.62 302 TYR A C 1
ATOM 2274 O O . TYR A 1 302 ? 21.153 4.773 -25.532 1.00 92.62 302 TYR A O 1
ATOM 2282 N N . LYS A 1 303 ? 20.785 2.554 -25.382 1.00 95.06 303 LYS A N 1
ATOM 2283 C CA . LYS A 1 303 ? 19.803 2.576 -24.295 1.00 95.06 303 LYS A CA 1
ATOM 2284 C C . LYS A 1 303 ? 20.062 1.422 -23.344 1.00 95.06 303 LYS A C 1
ATOM 2286 O O . LYS A 1 303 ? 20.738 0.460 -23.701 1.00 95.06 303 LYS A O 1
ATOM 2291 N N . GLN A 1 304 ? 19.491 1.534 -22.154 1.00 95.25 304 GLN A N 1
ATOM 2292 C CA . GLN A 1 304 ? 19.705 0.620 -21.036 1.00 95.25 304 GLN A CA 1
ATOM 2293 C C . GLN A 1 304 ? 18.415 0.423 -20.252 1.00 95.25 304 GLN A C 1
ATOM 2295 O O . GLN A 1 304 ? 17.526 1.281 -20.309 1.00 95.25 304 GLN A O 1
ATOM 2300 N N . ALA A 1 305 ? 18.311 -0.683 -19.518 1.00 96.19 305 ALA A N 1
ATOM 2301 C CA . ALA A 1 305 ? 17.224 -0.902 -18.575 1.00 96.19 305 ALA A CA 1
ATOM 2302 C C . ALA A 1 305 ? 17.490 -0.132 -17.275 1.00 96.19 305 ALA A C 1
ATOM 2304 O O . ALA A 1 305 ? 18.542 -0.271 -16.665 1.00 96.19 305 ALA A O 1
ATOM 2305 N N . TRP A 1 306 ? 16.507 0.637 -16.820 1.00 94.38 306 TRP A N 1
ATOM 2306 C CA . TRP A 1 306 ? 16.525 1.400 -15.576 1.00 94.38 306 TRP A CA 1
ATOM 2307 C C . TRP A 1 306 ? 15.367 0.962 -14.703 1.00 94.38 306 TRP A C 1
ATOM 2309 O O . TRP A 1 306 ? 14.203 1.094 -15.092 1.00 94.38 306 TRP A O 1
ATOM 2319 N N . TYR A 1 307 ? 15.656 0.459 -13.513 1.00 95.19 307 TYR A N 1
ATOM 2320 C CA . TYR A 1 307 ? 14.632 -0.158 -12.684 1.00 95.19 307 TYR A CA 1
ATOM 2321 C C . TYR A 1 307 ? 14.904 0.016 -11.196 1.00 95.19 307 TYR A C 1
ATOM 2323 O O . TYR A 1 307 ? 16.033 0.219 -10.763 1.00 95.19 307 TYR A O 1
ATOM 2331 N N . ARG A 1 308 ? 13.831 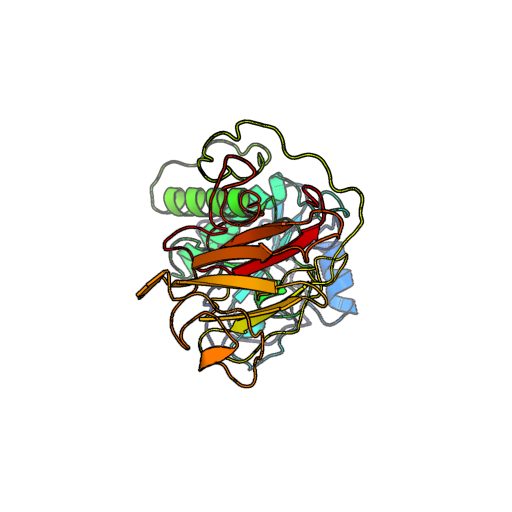-0.008 -10.410 1.00 94.06 308 ARG A N 1
ATOM 2332 C CA . ARG A 1 308 ? 13.866 0.113 -8.949 1.00 94.06 308 ARG A CA 1
ATOM 2333 C C . ARG A 1 308 ? 12.678 -0.617 -8.348 1.00 94.06 308 ARG A C 1
ATOM 2335 O O . ARG A 1 308 ? 11.647 -0.774 -9.005 1.00 94.06 308 ARG A O 1
ATOM 2342 N N . SER A 1 309 ? 12.808 -1.047 -7.102 1.00 94.62 309 SER A N 1
ATOM 2343 C CA . SER A 1 309 ? 11.760 -1.797 -6.412 1.00 94.62 309 SER A CA 1
ATOM 2344 C C . SER A 1 309 ? 11.422 -1.214 -5.045 1.00 94.62 309 SER A C 1
ATOM 2346 O O . SER A 1 309 ? 12.132 -0.364 -4.512 1.00 94.62 309 SER A O 1
ATOM 2348 N N . GLN A 1 310 ? 10.302 -1.660 -4.490 1.00 91.94 310 GLN A N 1
ATOM 2349 C CA . GLN A 1 310 ? 9.964 -1.519 -3.077 1.00 91.94 310 GLN A CA 1
ATOM 2350 C C . GLN A 1 310 ? 9.643 -2.916 -2.529 1.00 91.94 310 GLN A C 1
ATOM 2352 O O . GLN A 1 310 ? 9.251 -3.813 -3.283 1.00 91.94 310 GLN A O 1
ATOM 2357 N N . THR A 1 311 ? 9.848 -3.112 -1.227 1.00 91.06 311 THR A N 1
ATOM 2358 C CA . THR A 1 311 ? 9.564 -4.380 -0.547 1.00 91.06 311 THR A CA 1
ATOM 2359 C C . THR A 1 311 ? 8.320 -4.269 0.329 1.00 91.06 311 THR A C 1
ATOM 2361 O O . THR A 1 311 ? 7.880 -3.181 0.703 1.00 91.06 311 THR A O 1
ATOM 2364 N N . THR A 1 312 ? 7.779 -5.408 0.754 1.00 86.31 312 THR A N 1
ATOM 2365 C CA . THR A 1 312 ? 6.675 -5.455 1.718 1.00 86.31 312 THR A CA 1
ATOM 2366 C C . THR A 1 312 ? 7.052 -4.897 3.094 1.00 86.31 312 THR A C 1
ATOM 2368 O O . THR A 1 312 ? 6.164 -4.564 3.877 1.00 86.31 312 THR A O 1
ATOM 2371 N N . ALA A 1 313 ? 8.347 -4.815 3.414 1.00 80.44 313 ALA A N 1
ATOM 2372 C CA . ALA A 1 313 ? 8.839 -4.429 4.734 1.00 80.44 313 ALA A CA 1
ATOM 2373 C C . ALA A 1 313 ? 9.204 -2.938 4.840 1.00 80.44 313 ALA A C 1
ATOM 2375 O O . ALA A 1 313 ? 9.082 -2.360 5.919 1.00 80.44 313 ALA A O 1
ATOM 2376 N N . ARG A 1 314 ? 9.573 -2.264 3.740 1.00 77.56 314 ARG A N 1
ATOM 2377 C CA . ARG A 1 314 ? 10.003 -0.842 3.724 1.00 77.56 314 ARG A CA 1
ATOM 2378 C C . ARG A 1 314 ? 9.200 0.014 2.736 1.00 77.56 314 ARG A C 1
ATOM 2380 O O . ARG A 1 314 ? 8.567 -0.522 1.834 1.00 77.56 314 ARG A O 1
ATOM 2387 N N . ALA A 1 315 ? 9.103 1.321 2.979 1.00 72.25 315 ALA A N 1
ATOM 2388 C CA . ALA A 1 315 ? 8.407 2.259 2.098 1.00 72.25 315 ALA A CA 1
ATOM 2389 C C . ALA A 1 315 ? 9.426 3.147 1.405 1.00 72.25 315 ALA A C 1
ATOM 2391 O O . ALA A 1 315 ? 10.494 3.423 1.945 1.00 72.25 315 ALA A O 1
ATOM 2392 N N . GLY A 1 316 ? 9.044 3.631 0.229 1.00 77.25 316 GLY A N 1
ATOM 2393 C CA . GLY A 1 316 ? 9.945 4.362 -0.641 1.00 77.25 316 GLY A CA 1
ATOM 2394 C C . GLY A 1 316 ? 10.698 3.413 -1.562 1.00 77.25 316 GLY A C 1
ATOM 2395 O O . GLY A 1 316 ? 10.978 2.262 -1.225 1.00 77.25 316 GLY A O 1
ATOM 2396 N N . TRP A 1 317 ? 10.985 3.907 -2.759 1.00 85.62 317 TRP A N 1
ATOM 2397 C CA . TRP A 1 317 ? 11.761 3.165 -3.737 1.00 85.62 317 TRP A CA 1
ATOM 2398 C C . TRP A 1 317 ? 13.183 2.941 -3.224 1.00 85.62 317 TRP A C 1
ATOM 2400 O O . TRP A 1 317 ? 13.817 3.872 -2.726 1.00 85.62 317 TRP A O 1
ATOM 2410 N N . LEU A 1 318 ? 13.670 1.711 -3.372 1.00 89.06 318 LEU A N 1
ATOM 2411 C CA . LEU A 1 318 ? 15.087 1.394 -3.272 1.00 89.06 318 LEU A CA 1
ATOM 2412 C C . LEU A 1 318 ? 15.868 2.093 -4.393 1.00 89.06 318 LEU A C 1
ATOM 2414 O O . LEU A 1 318 ? 15.286 2.665 -5.324 1.00 89.06 318 LEU A O 1
ATOM 2418 N N . ASP A 1 319 ? 17.193 2.038 -4.285 1.00 88.00 319 ASP A N 1
ATOM 2419 C CA . ASP A 1 319 ? 18.088 2.664 -5.248 1.00 88.00 319 ASP A CA 1
ATOM 2420 C C . ASP A 1 319 ? 17.819 2.173 -6.675 1.00 88.00 319 ASP A C 1
ATOM 2422 O O . ASP A 1 319 ? 17.385 1.045 -6.925 1.00 88.00 319 ASP A O 1
ATOM 2426 N N . THR A 1 320 ? 18.040 3.080 -7.622 1.00 90.19 320 THR A N 1
ATOM 2427 C CA . THR A 1 320 ? 17.877 2.780 -9.042 1.00 90.19 320 THR A CA 1
ATOM 2428 C C . THR A 1 320 ? 19.042 1.941 -9.534 1.00 90.19 320 THR A C 1
ATOM 2430 O O . THR A 1 320 ? 20.199 2.288 -9.304 1.00 90.19 320 THR A O 1
ATOM 2433 N N . VAL A 1 321 ? 18.717 0.897 -10.284 1.00 92.88 321 VAL A N 1
ATOM 2434 C CA . VAL A 1 321 ? 19.666 0.027 -10.969 1.00 92.88 321 VAL A CA 1
ATOM 2435 C C . VAL A 1 321 ? 19.633 0.304 -12.464 1.00 92.88 321 VAL A C 1
ATOM 2437 O O . VAL A 1 321 ? 18.563 0.522 -13.042 1.00 92.88 321 VAL A O 1
ATOM 2440 N N . CYS A 1 322 ? 20.816 0.308 -13.077 1.00 93.00 322 CYS A N 1
ATOM 2441 C CA . CYS A 1 322 ? 20.997 0.404 -14.519 1.00 93.00 322 CYS A CA 1
ATOM 2442 C C . CYS A 1 322 ? 21.633 -0.886 -15.039 1.00 93.00 322 CYS A C 1
ATOM 2444 O O . CYS A 1 322 ? 22.733 -1.246 -14.613 1.00 93.00 322 CYS A O 1
ATOM 2446 N N . ASP A 1 323 ? 20.927 -1.568 -15.941 1.00 94.31 323 ASP A N 1
ATOM 2447 C CA . ASP A 1 323 ? 21.232 -2.920 -16.406 1.00 94.31 323 ASP A CA 1
ATOM 2448 C C . ASP A 1 323 ? 21.652 -3.829 -15.233 1.00 94.31 323 ASP A C 1
ATOM 2450 O O . ASP A 1 323 ? 20.957 -3.899 -14.224 1.00 94.31 323 ASP A O 1
ATOM 2454 N N . ASP A 1 324 ? 22.777 -4.525 -15.323 1.00 89.12 324 ASP A N 1
ATOM 2455 C CA . ASP A 1 324 ? 23.311 -5.411 -14.288 1.00 89.12 324 ASP A CA 1
ATOM 2456 C C . ASP A 1 324 ? 24.339 -4.710 -13.382 1.00 89.12 324 ASP A C 1
ATOM 2458 O O . ASP A 1 324 ? 25.219 -5.355 -12.818 1.00 89.12 324 ASP A O 1
ATOM 2462 N N . GLY A 1 325 ? 24.274 -3.379 -13.277 1.00 84.62 325 GLY A N 1
ATOM 2463 C CA . GLY A 1 325 ? 25.221 -2.566 -12.507 1.00 84.62 325 GLY A CA 1
ATOM 2464 C C . GLY A 1 325 ? 26.576 -2.353 -13.195 1.00 84.62 325 GLY A C 1
ATOM 2465 O O . GLY A 1 325 ? 27.435 -1.652 -12.664 1.00 84.62 325 GLY A O 1
ATOM 2466 N N . SER A 1 326 ? 26.789 -2.909 -14.394 1.00 79.81 326 SER A N 1
ATOM 2467 C CA . SER A 1 326 ? 28.071 -2.801 -15.110 1.00 79.81 326 SER A CA 1
ATOM 2468 C C . SER A 1 326 ? 28.368 -1.409 -15.672 1.00 79.81 326 SER A C 1
ATOM 2470 O O . SER A 1 326 ? 29.532 -1.060 -15.865 1.00 79.81 326 SER A O 1
ATOM 2472 N N . THR A 1 327 ? 27.337 -0.613 -15.970 1.00 73.00 327 THR A N 1
ATOM 2473 C CA . THR A 1 327 ? 27.514 0.667 -16.683 1.00 73.00 327 THR A CA 1
ATOM 2474 C C . THR A 1 327 ? 27.604 1.870 -15.758 1.00 73.00 327 THR A C 1
ATOM 2476 O O . THR A 1 327 ? 28.344 2.814 -16.027 1.00 73.00 327 THR A O 1
ATOM 2479 N N . TYR A 1 328 ? 26.871 1.833 -14.654 1.00 69.00 328 TYR A N 1
ATOM 2480 C CA . TYR A 1 328 ? 26.895 2.865 -13.635 1.00 69.00 328 TYR A CA 1
ATOM 2481 C C . TYR A 1 328 ? 27.154 2.161 -12.312 1.00 69.00 328 TYR A C 1
ATOM 2483 O O . TYR A 1 328 ? 26.352 1.323 -11.909 1.00 69.00 328 TYR A O 1
ATOM 2491 N N . GLY A 1 329 ? 28.287 2.464 -11.669 1.00 66.75 329 GLY A N 1
ATOM 2492 C CA . GLY A 1 329 ? 28.629 1.857 -10.382 1.00 66.75 329 GLY A CA 1
ATOM 2493 C C . GLY A 1 329 ? 27.479 2.030 -9.386 1.00 66.75 329 GLY A C 1
ATOM 2494 O O . GLY A 1 329 ? 26.897 3.111 -9.306 1.00 66.75 329 GLY A O 1
ATOM 2495 N N . GLY A 1 330 ? 27.125 0.968 -8.668 1.00 77.50 330 GLY A N 1
ATOM 2496 C CA . GLY A 1 330 ? 25.951 0.926 -7.799 1.00 77.50 330 GLY A CA 1
ATOM 2497 C C . GLY A 1 330 ? 25.483 -0.508 -7.562 1.00 77.50 330 GLY A C 1
ATOM 2498 O O . GLY A 1 330 ? 26.263 -1.449 -7.701 1.00 77.50 330 GLY A O 1
ATOM 2499 N N . ASP A 1 331 ? 24.209 -0.661 -7.204 1.00 85.94 331 ASP A N 1
ATOM 2500 C CA . ASP A 1 331 ? 23.568 -1.970 -7.062 1.00 85.94 331 ASP A CA 1
ATOM 2501 C C . ASP A 1 331 ? 23.444 -2.673 -8.428 1.00 85.94 331 ASP A C 1
ATOM 2503 O O . ASP A 1 331 ? 23.154 -2.041 -9.441 1.00 85.94 331 ASP A O 1
ATOM 2507 N N . ASP A 1 332 ? 23.622 -3.995 -8.449 1.00 91.31 332 ASP A N 1
ATOM 2508 C CA . ASP A 1 332 ? 23.500 -4.866 -9.631 1.00 91.31 332 ASP A CA 1
ATOM 2509 C C . ASP A 1 332 ? 22.145 -5.604 -9.697 1.00 91.31 332 ASP A C 1
ATOM 2511 O O . ASP A 1 332 ? 21.945 -6.515 -10.510 1.00 91.31 332 ASP A O 1
ATOM 2515 N N . TYR A 1 333 ? 21.216 -5.256 -8.801 1.00 95.75 333 TYR A N 1
ATOM 2516 C CA . TYR A 1 333 ? 19.845 -5.764 -8.764 1.00 95.75 333 TYR A CA 1
ATOM 2517 C C . TYR A 1 333 ? 18.920 -4.858 -7.942 1.00 95.75 333 TYR A C 1
ATOM 2519 O O . TYR A 1 333 ? 19.334 -4.245 -6.957 1.00 95.75 333 TYR A O 1
ATOM 2527 N N . ALA A 1 334 ? 17.642 -4.807 -8.312 1.00 95.38 334 ALA A N 1
ATOM 2528 C CA . ALA A 1 334 ? 16.620 -4.108 -7.544 1.00 95.38 334 ALA A CA 1
ATOM 2529 C C . ALA A 1 334 ? 15.967 -5.077 -6.555 1.00 95.38 334 ALA A C 1
ATOM 2531 O O . ALA A 1 334 ? 15.315 -6.040 -6.960 1.00 95.38 334 ALA A O 1
ATOM 2532 N N . GLY A 1 335 ? 16.107 -4.818 -5.256 1.00 95.00 335 GLY A N 1
ATOM 2533 C CA . GLY A 1 335 ? 15.524 -5.651 -4.206 1.00 95.00 335 GLY A CA 1
ATOM 2534 C C . GLY A 1 335 ? 16.311 -5.620 -2.902 1.00 95.00 335 GLY A C 1
ATOM 2535 O O . GLY A 1 335 ? 17.295 -4.885 -2.750 1.00 95.00 335 GLY A O 1
ATOM 2536 N N . PHE A 1 336 ? 15.866 -6.444 -1.959 1.00 93.88 336 PHE A N 1
ATOM 2537 C CA . PHE A 1 336 ? 16.504 -6.612 -0.661 1.00 93.88 336 PHE A CA 1
ATOM 2538 C C . PHE A 1 336 ? 16.326 -8.060 -0.210 1.00 93.88 336 PHE A C 1
ATOM 2540 O O . PHE A 1 336 ? 15.202 -8.501 0.009 1.00 93.88 336 PHE A O 1
ATOM 2547 N N . TYR A 1 337 ? 17.431 -8.794 -0.066 1.00 95.06 337 TYR A N 1
ATOM 2548 C CA . TYR A 1 337 ? 17.373 -10.220 0.251 1.00 95.06 337 TYR A CA 1
ATOM 2549 C C . TYR A 1 337 ? 16.565 -10.507 1.523 1.00 95.06 337 TYR A C 1
ATOM 2551 O O . TYR A 1 337 ? 16.792 -9.897 2.570 1.00 95.06 337 TYR A O 1
ATOM 2559 N N . GLY A 1 338 ? 15.625 -11.447 1.417 1.00 92.69 338 GLY A N 1
ATOM 2560 C CA . GLY A 1 338 ? 14.703 -11.836 2.483 1.00 92.69 338 GLY A CA 1
ATOM 2561 C C . GLY A 1 338 ? 13.485 -10.923 2.656 1.00 92.69 338 GLY A C 1
ATOM 2562 O O . GLY A 1 338 ? 12.602 -11.249 3.449 1.00 92.69 338 GLY A O 1
ATOM 2563 N N . GLU A 1 339 ? 13.392 -9.808 1.927 1.00 93.81 339 GLU A N 1
ATOM 2564 C CA . GLU A 1 339 ? 12.208 -8.951 1.925 1.00 93.81 339 GLU A CA 1
ATOM 2565 C C . GLU A 1 339 ? 11.441 -9.097 0.607 1.00 93.81 339 GLU A C 1
ATOM 2567 O O . GLU A 1 339 ? 11.940 -8.676 -0.438 1.00 93.81 339 GLU A O 1
ATOM 2572 N N . PRO A 1 340 ? 10.206 -9.632 0.629 1.00 95.94 340 PRO A N 1
ATOM 2573 C CA . PRO A 1 340 ? 9.429 -9.804 -0.589 1.00 95.94 340 PRO A CA 1
ATOM 2574 C C . PRO A 1 340 ? 9.265 -8.494 -1.360 1.00 95.94 340 PRO A C 1
ATOM 2576 O O . PRO A 1 340 ? 8.898 -7.466 -0.786 1.00 95.94 340 PRO A O 1
ATOM 2579 N N . LEU A 1 341 ? 9.496 -8.538 -2.667 1.00 95.12 341 LEU A N 1
ATOM 2580 C CA . LEU A 1 341 ? 9.286 -7.409 -3.560 1.00 95.12 341 LEU A CA 1
ATOM 2581 C C . LEU A 1 341 ? 7.782 -7.183 -3.745 1.00 95.12 341 LEU A C 1
ATOM 2583 O O . LEU A 1 341 ? 7.062 -8.087 -4.174 1.00 95.12 341 LEU A O 1
ATOM 2587 N N . ASP A 1 342 ? 7.306 -5.971 -3.450 1.00 93.75 342 ASP A N 1
ATOM 2588 C CA . ASP A 1 342 ? 5.887 -5.614 -3.571 1.00 93.75 342 ASP A CA 1
ATOM 2589 C C . ASP A 1 342 ? 5.587 -4.694 -4.761 1.00 93.75 342 ASP A C 1
ATOM 2591 O O . ASP A 1 342 ? 4.450 -4.659 -5.240 1.00 93.75 342 ASP A O 1
ATOM 2595 N N . ARG A 1 343 ? 6.600 -3.971 -5.256 1.00 92.94 343 ARG A N 1
ATOM 2596 C CA . ARG A 1 343 ? 6.494 -3.069 -6.409 1.00 92.94 343 ARG A CA 1
ATOM 2597 C C . ARG A 1 343 ? 7.760 -3.069 -7.246 1.00 92.94 343 ARG A C 1
ATOM 2599 O O . ARG A 1 343 ? 8.862 -3.096 -6.701 1.00 92.94 343 ARG A O 1
ATOM 2606 N N . LEU A 1 344 ? 7.595 -2.920 -8.555 1.00 96.06 344 LEU A N 1
ATOM 2607 C CA . LEU A 1 344 ? 8.678 -2.785 -9.524 1.00 96.06 344 LEU A CA 1
ATOM 2608 C C . LEU A 1 344 ? 8.370 -1.660 -10.517 1.00 96.06 344 LEU A C 1
ATOM 2610 O O . LEU A 1 344 ? 7.268 -1.608 -11.060 1.00 96.06 344 LEU A O 1
ATOM 2614 N N . GLN A 1 345 ? 9.347 -0.795 -10.782 1.00 95.25 345 GLN A N 1
ATOM 2615 C CA . GLN A 1 345 ? 9.339 0.127 -11.920 1.00 95.25 345 GLN A CA 1
ATOM 2616 C C . GLN A 1 345 ? 10.459 -0.229 -12.883 1.00 95.25 345 GLN A C 1
ATOM 2618 O O . GLN A 1 345 ? 11.569 -0.520 -12.439 1.00 95.25 345 GLN A O 1
ATOM 2623 N N . VAL A 1 346 ? 10.166 -0.183 -14.183 1.00 96.12 346 VAL A N 1
ATOM 2624 C CA . VAL A 1 346 ? 11.126 -0.452 -15.259 1.00 96.12 346 VAL A CA 1
ATOM 2625 C C . VAL A 1 346 ? 10.953 0.584 -16.368 1.00 96.12 346 VAL A C 1
ATOM 2627 O O . VAL A 1 346 ? 9.840 0.973 -16.702 1.00 96.12 346 VAL A O 1
ATOM 2630 N N . CYS A 1 347 ? 12.058 1.021 -16.961 1.00 95.25 347 CYS A N 1
ATOM 2631 C CA . CYS A 1 347 ? 12.097 1.872 -18.144 1.00 95.25 347 CYS A CA 1
ATOM 2632 C C . CYS A 1 347 ? 13.301 1.488 -19.000 1.00 95.25 347 CYS A C 1
ATOM 2634 O O . CYS A 1 347 ? 14.357 1.197 -18.446 1.00 95.25 347 CYS A O 1
ATOM 2636 N N . VAL A 1 348 ? 13.195 1.555 -20.327 1.00 96.88 348 VAL A N 1
ATOM 2637 C CA . VAL A 1 348 ? 14.365 1.443 -21.210 1.00 96.88 348 VAL A CA 1
ATOM 2638 C C . VAL A 1 348 ? 14.636 2.787 -21.876 1.00 96.88 348 VAL A C 1
ATOM 2640 O O . VAL A 1 348 ? 13.829 3.279 -22.664 1.00 96.88 348 VAL A O 1
ATOM 2643 N N . THR A 1 349 ? 15.771 3.410 -21.552 1.00 95.06 349 THR A N 1
ATOM 2644 C CA . THR A 1 349 ? 16.103 4.782 -21.976 1.00 95.06 349 THR A CA 1
ATOM 2645 C C . THR A 1 349 ? 17.617 5.041 -21.932 1.00 95.06 349 THR A C 1
ATOM 2647 O O . THR A 1 349 ? 18.403 4.172 -21.568 1.00 95.06 349 THR A O 1
ATOM 2650 N N . ASP A 1 350 ? 18.030 6.244 -22.319 1.00 91.81 350 ASP A N 1
ATOM 2651 C CA . ASP A 1 350 ? 19.419 6.717 -22.416 1.00 91.81 350 ASP A CA 1
ATOM 2652 C C . ASP A 1 350 ? 20.003 7.360 -21.134 1.00 91.81 350 ASP A C 1
ATOM 2654 O O . ASP A 1 350 ? 21.091 7.931 -21.169 1.00 91.81 350 ASP A O 1
ATOM 2658 N N . GLY A 1 351 ? 19.300 7.306 -20.001 1.00 89.62 351 GLY A N 1
ATOM 2659 C CA . GLY A 1 351 ? 19.735 7.907 -18.734 1.00 89.62 351 GLY A CA 1
ATOM 2660 C C . GLY A 1 351 ? 18.753 7.625 -17.597 1.00 89.62 351 GLY A C 1
ATOM 2661 O O . GLY A 1 351 ? 17.700 7.042 -17.835 1.00 89.62 351 GLY A O 1
ATOM 2662 N N . ASN A 1 352 ? 19.047 8.056 -16.369 1.00 88.88 352 ASN A N 1
ATOM 2663 C CA . ASN A 1 352 ? 18.169 7.806 -15.225 1.00 88.88 352 ASN A CA 1
ATOM 2664 C C . ASN A 1 352 ? 16.825 8.537 -15.405 1.00 88.88 352 ASN A C 1
ATOM 2666 O O . ASN A 1 352 ? 16.820 9.767 -15.562 1.00 88.88 352 ASN A O 1
ATOM 2670 N N . PRO A 1 353 ? 15.695 7.806 -15.414 1.00 87.31 353 PRO A N 1
ATOM 2671 C CA . PRO A 1 353 ? 14.387 8.388 -15.660 1.00 87.31 353 PRO A CA 1
ATOM 2672 C C . PRO A 1 353 ? 13.602 8.720 -14.374 1.00 87.31 353 PRO A C 1
ATOM 2674 O O . PRO A 1 353 ? 12.482 9.223 -14.489 1.00 87.31 353 PRO A O 1
ATOM 2677 N N . TYR A 1 354 ? 14.154 8.434 -13.188 1.00 85.00 354 TYR A N 1
ATOM 2678 C CA . TYR A 1 354 ? 13.474 8.492 -11.889 1.00 85.00 354 TYR A CA 1
ATOM 2679 C C . TYR A 1 354 ? 13.744 9.736 -11.044 1.00 85.00 354 TYR A C 1
ATOM 2681 O O . TYR A 1 354 ? 14.791 10.396 -11.234 1.00 85.00 354 TYR A O 1
#